Protein AF-A0A6N0A5W8-F1 (afdb_monomer)

Organism: NCBI:txid2732574

Foldseek 3Di:
DLVVLCVPDDCVVVVVQVVVLVVVDPCVLLVVLLVVLCVLVCVVVHVVVDDPVVSCVLLCVLQVPDDNVCSCQQQQWDFDADPVGTDIDHDDRPDPPVNVPDDHDNHNLSSLVSSCVVVHPVVCSVVSNVVRVVCVVCVVPDPPDPDPDDPPCPPVNVVLVVCCVVPVVVSVCVVVPDPPDPDDDDDDDDD

Structure (mmCIF, N/CA/C/O backbone):
data_AF-A0A6N0A5W8-F1
#
_entry.id   AF-A0A6N0A5W8-F1
#
loop_
_atom_site.group_PDB
_atom_site.id
_atom_site.type_symbol
_atom_site.label_atom_id
_atom_site.label_alt_id
_atom_site.label_comp_id
_atom_site.label_asym_id
_atom_site.label_entity_id
_atom_site.label_seq_id
_atom_site.pdbx_PDB_ins_code
_atom_site.Cartn_x
_atom_site.Cartn_y
_atom_site.Cartn_z
_atom_site.occupancy
_atom_site.B_iso_or_equiv
_atom_site.auth_seq_id
_atom_site.auth_comp_id
_atom_site.auth_asym_id
_atom_site.auth_atom_id
_atom_site.pdbx_PDB_model_num
ATOM 1 N N . TYR A 1 1 ? 6.711 -2.220 -2.359 1.00 69.62 1 TYR A N 1
ATOM 2 C CA . TYR A 1 1 ? 5.855 -3.119 -3.159 1.00 69.62 1 TYR A CA 1
ATOM 3 C C . TYR A 1 1 ? 6.358 -3.229 -4.598 1.00 69.62 1 TYR A C 1
ATOM 5 O O . TYR A 1 1 ? 6.920 -4.260 -4.938 1.00 69.62 1 TYR A O 1
ATOM 13 N N . TYR A 1 2 ? 6.298 -2.164 -5.407 1.00 71.62 2 TYR A N 1
ATOM 14 C CA . TYR A 1 2 ? 6.721 -2.211 -6.817 1.00 71.62 2 TYR A CA 1
ATOM 15 C C . TYR A 1 2 ? 8.227 -2.331 -7.081 1.00 71.62 2 TYR A C 1
ATOM 17 O O . TYR A 1 2 ? 8.597 -2.736 -8.171 1.00 71.62 2 TYR A O 1
ATOM 25 N N . MET A 1 3 ? 9.116 -2.099 -6.107 1.00 72.19 3 MET A N 1
ATOM 26 C CA . MET A 1 3 ? 10.543 -2.433 -6.297 1.00 72.19 3 MET A CA 1
ATOM 27 C C . MET A 1 3 ? 10.772 -3.921 -6.609 1.00 72.19 3 MET A C 1
ATOM 29 O O . MET A 1 3 ? 11.759 -4.253 -7.253 1.00 72.19 3 MET A O 1
ATOM 33 N N . ARG A 1 4 ? 9.832 -4.808 -6.239 1.00 74.56 4 ARG A N 1
ATOM 34 C CA . ARG A 1 4 ? 9.861 -6.231 -6.619 1.00 74.56 4 ARG A CA 1
ATOM 35 C C . ARG A 1 4 ? 9.752 -6.455 -8.142 1.00 74.56 4 ARG A C 1
ATOM 37 O O . ARG A 1 4 ? 9.973 -7.572 -8.584 1.00 74.56 4 ARG A O 1
ATOM 44 N N . LEU A 1 5 ? 9.411 -5.426 -8.931 1.00 72.12 5 LEU A N 1
ATOM 45 C CA . LEU A 1 5 ? 9.401 -5.454 -10.403 1.00 72.12 5 LEU A CA 1
ATOM 46 C C . LEU A 1 5 ? 10.795 -5.523 -11.018 1.00 72.12 5 LEU A C 1
ATOM 48 O O . LEU A 1 5 ? 10.959 -6.059 -12.106 1.00 72.12 5 LEU A O 1
ATOM 52 N N . LEU A 1 6 ? 11.768 -4.905 -10.353 1.00 73.50 6 LEU A N 1
ATOM 53 C CA . LEU A 1 6 ? 13.102 -4.670 -10.891 1.00 73.50 6 LEU A CA 1
ATOM 54 C C . LEU A 1 6 ? 14.148 -5.149 -9.872 1.00 73.50 6 LEU A C 1
ATOM 56 O O . LEU A 1 6 ? 14.979 -4.345 -9.448 1.00 73.50 6 LEU A O 1
ATOM 60 N N . PRO A 1 7 ? 14.088 -6.420 -9.420 1.00 70.06 7 PRO A N 1
ATOM 61 C CA . PRO A 1 7 ? 14.964 -6.909 -8.356 1.00 70.06 7 PRO A CA 1
ATOM 62 C C . PRO A 1 7 ? 16.441 -6.900 -8.775 1.00 70.06 7 PRO A C 1
ATOM 64 O O . PRO A 1 7 ? 17.309 -6.681 -7.936 1.00 70.06 7 PRO A O 1
ATOM 67 N N . ASP A 1 8 ? 16.708 -7.062 -10.072 1.00 73.69 8 ASP A N 1
ATOM 68 C CA . ASP A 1 8 ? 18.058 -7.158 -10.634 1.00 73.69 8 ASP A CA 1
ATOM 69 C C . ASP A 1 8 ? 18.634 -5.801 -11.075 1.00 73.69 8 ASP A C 1
ATOM 71 O O . ASP A 1 8 ? 19.776 -5.726 -11.534 1.00 73.69 8 ASP A O 1
ATOM 75 N N . LEU A 1 9 ? 17.867 -4.708 -10.949 1.00 75.12 9 LEU A N 1
ATOM 76 C CA . LEU A 1 9 ? 18.339 -3.373 -11.312 1.00 75.12 9 LEU A CA 1
ATOM 77 C C . LEU A 1 9 ? 18.865 -2.604 -10.092 1.00 75.12 9 LEU A C 1
ATOM 79 O O . LEU A 1 9 ? 18.203 -2.545 -9.053 1.00 75.12 9 LEU A O 1
ATOM 83 N N . PRO A 1 10 ? 20.004 -1.899 -10.225 1.00 80.56 10 PRO A N 1
ATOM 84 C CA . PRO A 1 10 ? 20.458 -0.956 -9.212 1.00 80.56 10 PRO A CA 1
ATOM 85 C C . PRO A 1 10 ? 19.382 0.094 -8.914 1.00 80.56 10 PRO A C 1
ATOM 87 O O . PRO A 1 10 ? 18.778 0.645 -9.838 1.00 80.56 10 PRO A O 1
ATOM 90 N N . GLN A 1 11 ? 19.207 0.464 -7.642 1.00 77.12 11 GLN A N 1
ATOM 91 C CA . GLN A 1 11 ? 18.200 1.449 -7.214 1.00 77.12 11 GLN A CA 1
ATOM 92 C C . GLN A 1 11 ? 18.272 2.772 -7.996 1.00 77.12 11 GLN A C 1
ATOM 94 O O . GLN A 1 11 ? 17.237 3.356 -8.305 1.00 77.12 11 GLN A O 1
ATOM 99 N N . ARG A 1 12 ? 19.477 3.220 -8.373 1.00 77.88 12 ARG A N 1
ATOM 100 C CA . ARG A 1 12 ? 19.691 4.425 -9.198 1.00 77.88 12 ARG A CA 1
ATOM 101 C C . ARG A 1 12 ? 19.018 4.367 -10.580 1.00 77.88 1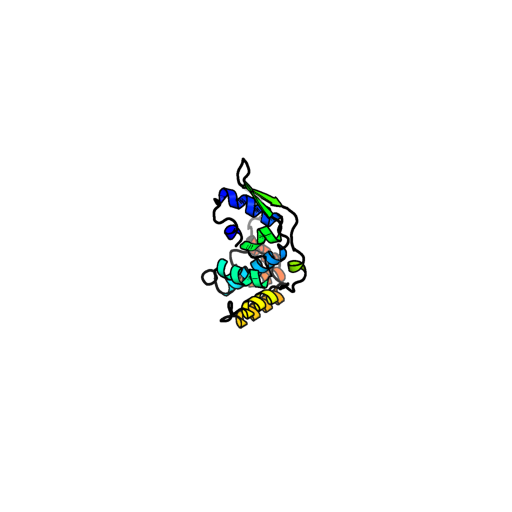2 ARG A C 1
ATOM 103 O O . ARG A 1 12 ? 18.639 5.405 -11.101 1.00 77.88 12 ARG A O 1
ATOM 110 N N . ILE A 1 13 ? 18.857 3.170 -11.147 1.00 77.88 13 ILE A N 1
ATOM 111 C CA . ILE A 1 13 ? 18.185 2.927 -12.433 1.00 77.88 13 ILE A CA 1
ATOM 112 C C . ILE A 1 13 ? 16.709 2.578 -12.194 1.00 77.88 13 ILE A C 1
ATOM 114 O O . ILE A 1 13 ? 15.839 3.031 -12.927 1.00 77.88 13 ILE A O 1
ATOM 118 N N . ALA A 1 14 ? 16.395 1.831 -11.133 1.00 80.94 14 ALA A N 1
ATOM 119 C CA . ALA A 1 14 ? 15.018 1.457 -10.814 1.00 80.94 14 ALA A CA 1
ATOM 120 C C . ALA A 1 14 ? 14.153 2.647 -10.355 1.00 80.94 14 ALA A C 1
ATOM 122 O O . ALA A 1 14 ? 12.974 2.712 -10.688 1.00 80.94 14 ALA A O 1
ATOM 123 N N . SER A 1 15 ? 14.721 3.599 -9.608 1.00 81.44 15 SER A N 1
ATOM 124 C CA . SER A 1 15 ? 14.015 4.778 -9.083 1.00 81.44 15 SER A CA 1
ATOM 125 C C . SER A 1 15 ? 13.318 5.625 -10.169 1.00 81.44 15 SER A C 1
ATOM 127 O O . SER A 1 15 ? 12.105 5.848 -10.056 1.00 81.44 15 SER A O 1
ATOM 129 N N . PRO A 1 16 ? 14.002 6.058 -11.252 1.00 81.94 16 PRO A N 1
ATOM 130 C CA . PRO A 1 16 ? 13.348 6.821 -12.317 1.00 81.94 16 PRO A CA 1
ATOM 131 C C . PRO A 1 16 ? 12.281 6.005 -13.061 1.00 81.94 16 PRO A C 1
ATOM 133 O O . PRO A 1 16 ? 11.210 6.534 -13.361 1.00 81.94 16 PRO A O 1
ATOM 136 N N . LEU A 1 17 ? 12.513 4.707 -13.286 1.00 80.31 17 LEU A N 1
ATOM 137 C CA . LEU A 1 17 ? 11.533 3.812 -13.911 1.00 80.31 17 LEU A CA 1
ATOM 138 C C . LEU A 1 17 ? 10.267 3.665 -13.053 1.00 80.31 17 LEU A C 1
ATOM 140 O O . LEU A 1 17 ? 9.155 3.785 -13.558 1.00 80.31 17 LEU A O 1
ATOM 144 N N . LEU A 1 18 ? 10.422 3.482 -11.741 1.00 81.44 18 LEU A N 1
ATOM 145 C CA . LEU A 1 18 ? 9.303 3.411 -10.798 1.00 81.44 18 LEU A CA 1
ATOM 146 C C . LEU A 1 18 ? 8.521 4.721 -10.729 1.00 81.44 18 LEU A C 1
ATOM 148 O O . LEU A 1 18 ? 7.295 4.695 -10.655 1.00 81.44 18 LEU A O 1
ATOM 152 N N . THR A 1 19 ? 9.214 5.857 -10.785 1.00 81.56 19 THR A N 1
ATOM 153 C CA . THR A 1 19 ? 8.576 7.179 -10.805 1.00 81.56 19 THR A CA 1
ATOM 154 C C . THR A 1 19 ? 7.717 7.348 -12.056 1.00 81.56 19 THR A C 1
ATOM 156 O O . THR A 1 19 ? 6.590 7.837 -11.977 1.00 81.56 19 THR A O 1
ATOM 159 N N . LEU A 1 20 ? 8.210 6.894 -13.211 1.00 83.44 20 LEU A N 1
ATOM 160 C CA . LEU A 1 20 ? 7.456 6.891 -14.462 1.00 83.44 20 LEU A CA 1
ATOM 161 C C . LEU A 1 20 ? 6.202 6.014 -14.360 1.00 83.44 20 LEU A C 1
ATOM 163 O O . LEU A 1 20 ? 5.112 6.485 -14.695 1.00 83.44 20 LEU A O 1
ATOM 167 N N . LEU A 1 21 ? 6.340 4.783 -13.854 1.00 81.62 21 LEU A N 1
ATOM 168 C CA . LEU A 1 21 ? 5.208 3.875 -13.639 1.00 81.62 21 LEU A CA 1
ATOM 169 C C . LEU A 1 21 ? 4.164 4.505 -12.709 1.00 81.62 21 LEU A C 1
ATOM 171 O O . LEU A 1 21 ? 2.987 4.555 -13.050 1.00 81.62 21 LEU A O 1
ATOM 175 N N . TRP A 1 22 ? 4.601 5.075 -11.584 1.00 81.44 22 TRP A N 1
ATOM 176 C CA . TRP A 1 22 ? 3.721 5.725 -10.612 1.00 81.44 22 TRP A CA 1
ATOM 177 C C . TRP A 1 22 ? 2.986 6.939 -11.187 1.00 81.44 22 TRP A C 1
ATOM 179 O O . TRP A 1 22 ? 1.796 7.139 -10.942 1.00 81.44 22 TRP A O 1
ATOM 189 N N . ASN A 1 23 ? 3.668 7.744 -12.002 1.00 79.69 23 ASN A N 1
ATOM 190 C CA . ASN A 1 23 ? 3.051 8.892 -12.658 1.00 79.69 23 ASN A CA 1
ATOM 191 C C . ASN A 1 23 ? 1.927 8.479 -13.615 1.00 79.69 23 ASN A C 1
ATOM 193 O O . ASN A 1 23 ? 0.954 9.222 -13.757 1.00 79.69 23 ASN A O 1
ATOM 197 N N . ARG A 1 24 ? 2.047 7.304 -14.238 1.00 76.81 24 ARG A N 1
ATOM 198 C CA . ARG A 1 24 ? 1.066 6.740 -15.174 1.00 76.81 24 ARG A CA 1
ATOM 199 C C . ARG A 1 24 ? 0.027 5.837 -14.501 1.00 76.81 24 ARG A C 1
ATOM 201 O O . ARG A 1 24 ? -0.906 5.404 -15.171 1.00 76.81 24 ARG A O 1
ATOM 208 N N . ASP A 1 25 ? 0.161 5.589 -13.202 1.00 79.88 25 ASP A N 1
ATOM 209 C CA . ASP A 1 25 ? -0.735 4.729 -12.439 1.00 79.88 25 ASP A CA 1
ATOM 210 C C . ASP A 1 25 ? -2.109 5.396 -12.236 1.00 79.88 25 ASP A C 1
ATOM 212 O O . ASP A 1 25 ? -2.222 6.524 -11.744 1.00 79.88 25 ASP A O 1
ATOM 216 N N . THR A 1 26 ? -3.172 4.691 -12.629 1.00 74.38 26 THR A N 1
ATOM 217 C CA . THR A 1 26 ? -4.565 5.158 -12.525 1.00 74.38 26 THR A CA 1
ATOM 218 C C . THR A 1 26 ? -5.200 4.879 -11.161 1.00 74.38 26 THR A C 1
ATOM 220 O O . THR A 1 26 ? -6.322 5.308 -10.906 1.00 74.38 26 THR A O 1
ATOM 223 N N . PHE A 1 27 ? -4.512 4.173 -10.265 1.00 78.12 27 PHE A N 1
ATOM 224 C CA . PHE A 1 27 ? -5.018 3.724 -8.970 1.00 78.12 27 PHE A CA 1
ATOM 225 C C . PHE A 1 27 ? -4.596 4.628 -7.805 1.00 78.12 27 PHE A C 1
ATOM 227 O O . PHE A 1 27 ? -4.616 4.198 -6.652 1.00 78.12 27 PHE A O 1
ATOM 234 N N . ARG A 1 28 ? -4.260 5.901 -8.060 1.00 80.25 28 ARG A N 1
ATOM 235 C CA . ARG A 1 28 ? -3.851 6.864 -7.015 1.00 80.25 28 ARG A CA 1
ATOM 236 C C . ARG A 1 28 ? -4.844 6.953 -5.853 1.00 80.25 28 ARG A C 1
ATOM 238 O O . ARG A 1 28 ? -4.423 6.988 -4.703 1.00 80.25 28 ARG A O 1
ATOM 245 N N . ASN A 1 29 ? -6.145 6.910 -6.143 1.00 84.25 29 ASN A N 1
ATOM 246 C CA . ASN A 1 29 ? -7.190 6.913 -5.113 1.00 84.25 29 ASN A CA 1
ATOM 247 C C . ASN A 1 29 ? -7.125 5.663 -4.223 1.00 84.25 29 ASN A C 1
ATOM 249 O O . ASN A 1 29 ? -7.258 5.768 -3.007 1.00 84.25 29 ASN A O 1
ATOM 253 N N . LYS A 1 30 ? -6.848 4.489 -4.810 1.00 87.81 30 LYS A N 1
ATOM 254 C CA . LYS A 1 30 ? -6.675 3.240 -4.055 1.00 87.81 30 LYS A CA 1
ATOM 255 C C . LYS A 1 30 ? -5.469 3.341 -3.121 1.00 87.81 30 LYS A C 1
ATOM 257 O O . LYS A 1 30 ? -5.562 2.996 -1.949 1.0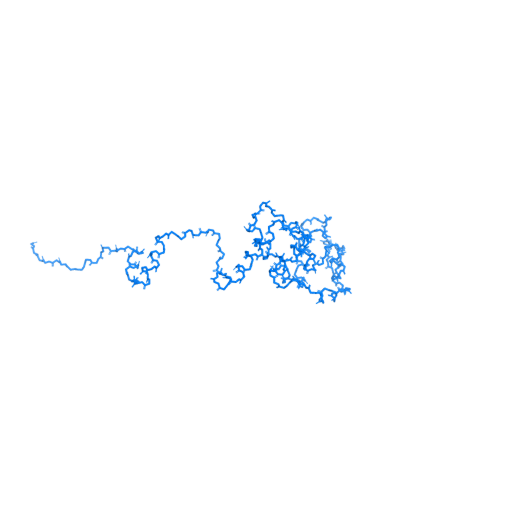0 87.81 30 LYS A O 1
ATOM 262 N N . TRP A 1 31 ? -4.356 3.879 -3.621 1.00 87.56 31 TRP A N 1
ATOM 263 C CA . TRP A 1 31 ? -3.149 4.109 -2.826 1.00 87.56 31 TRP A CA 1
ATOM 264 C C . TRP A 1 31 ? -3.355 5.117 -1.696 1.00 87.56 31 TRP A C 1
ATOM 266 O O . TRP A 1 31 ? -2.854 4.894 -0.596 1.00 87.56 31 TRP A O 1
ATOM 276 N N . ALA A 1 32 ? -4.115 6.187 -1.939 1.00 87.50 32 ALA A N 1
ATOM 277 C CA . ALA A 1 32 ? -4.476 7.151 -0.905 1.00 87.50 32 ALA A CA 1
ATOM 278 C C . ALA A 1 32 ? -5.291 6.489 0.216 1.00 87.50 32 ALA A C 1
ATOM 280 O O . ALA A 1 32 ? -4.980 6.682 1.392 1.00 87.50 32 ALA A O 1
ATOM 281 N N . LEU A 1 33 ? -6.271 5.650 -0.140 1.00 88.81 33 LEU A N 1
ATOM 282 C CA . LEU A 1 33 ? -7.079 4.919 0.835 1.00 88.81 33 LEU A CA 1
ATOM 283 C C . LEU A 1 33 ? -6.233 3.937 1.659 1.00 88.81 33 LEU A C 1
ATOM 285 O O . LEU A 1 33 ? -6.301 3.943 2.887 1.00 88.81 33 LEU A O 1
ATOM 289 N N . ILE A 1 34 ? -5.370 3.157 1.001 1.00 89.44 34 ILE A N 1
ATOM 290 C CA 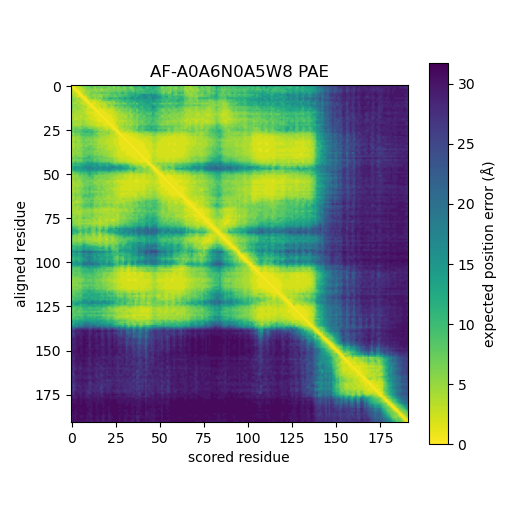. ILE A 1 34 ? -4.415 2.250 1.660 1.00 89.44 34 ILE A CA 1
ATOM 291 C C . ILE A 1 34 ? -3.514 3.016 2.631 1.00 89.44 34 ILE A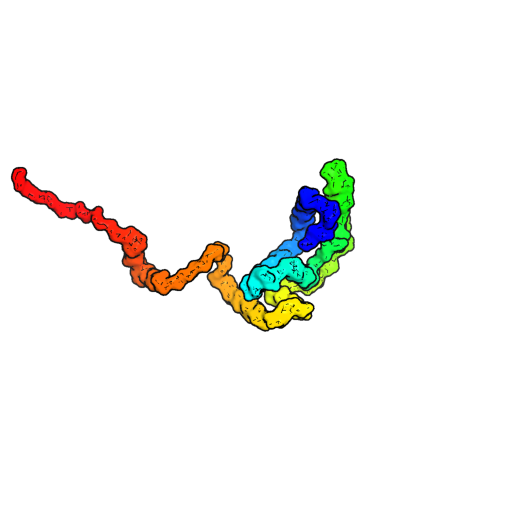 C 1
ATOM 293 O O . ILE A 1 34 ? -3.338 2.585 3.767 1.00 89.44 34 ILE A O 1
ATOM 297 N N . ALA A 1 35 ? -2.950 4.152 2.213 1.00 88.12 35 ALA A N 1
ATOM 298 C CA . ALA A 1 35 ? -2.071 4.960 3.055 1.00 88.12 35 ALA A CA 1
ATOM 299 C C . ALA A 1 35 ? -2.805 5.540 4.273 1.00 88.12 35 ALA A C 1
ATOM 301 O O . ALA A 1 35 ? -2.241 5.578 5.372 1.00 88.12 35 ALA A O 1
ATOM 302 N N . LYS A 1 36 ? -4.065 5.951 4.093 1.00 87.19 36 LYS A N 1
ATOM 303 C CA . LYS A 1 36 ? -4.914 6.464 5.170 1.00 87.19 36 LYS A CA 1
ATOM 304 C C . LYS A 1 36 ? -5.226 5.377 6.197 1.00 87.19 36 LYS A C 1
ATOM 306 O O . LYS A 1 36 ? -4.955 5.575 7.379 1.00 87.19 36 LYS A O 1
ATOM 311 N N . VAL A 1 37 ? -5.698 4.210 5.751 1.00 89.69 37 VAL A N 1
ATOM 312 C CA . VAL A 1 37 ? -5.987 3.074 6.644 1.00 89.69 37 VAL A CA 1
ATOM 313 C C . VAL A 1 37 ? -4.713 2.563 7.315 1.00 89.69 37 VAL A C 1
ATOM 315 O O . VAL A 1 37 ? -4.726 2.299 8.511 1.00 89.69 37 VAL A O 1
ATOM 318 N N . TYR A 1 38 ? -3.587 2.491 6.598 1.00 88.38 38 TYR A N 1
ATOM 319 C CA . TYR A 1 38 ? -2.303 2.125 7.198 1.00 88.38 38 TYR A CA 1
ATOM 320 C C . TYR A 1 38 ? -1.904 3.079 8.322 1.00 88.38 38 TYR A C 1
ATOM 322 O O . TYR A 1 38 ? -1.496 2.623 9.385 1.00 88.38 38 TYR A O 1
ATOM 330 N N . SER A 1 39 ? -2.013 4.391 8.090 1.00 86.56 39 SER A N 1
ATOM 331 C CA . SER A 1 39 ? -1.680 5.403 9.098 1.00 86.56 39 SER A CA 1
ATOM 332 C C . SER A 1 39 ? -2.541 5.224 10.341 1.00 86.56 39 SER A C 1
ATOM 334 O O . SER A 1 39 ? -1.991 5.083 11.426 1.00 86.56 39 SER A O 1
ATOM 336 N N . PHE A 1 40 ? -3.859 5.093 10.165 1.00 89.25 40 PHE A N 1
ATOM 337 C CA . PHE A 1 40 ? -4.787 4.826 11.262 1.00 89.25 40 PHE A CA 1
ATOM 338 C C . PHE A 1 40 ? -4.408 3.562 12.046 1.00 89.25 40 PHE A C 1
ATOM 340 O O . PHE A 1 40 ? -4.148 3.623 13.243 1.00 89.25 40 PHE A O 1
ATOM 347 N N . VAL A 1 41 ? -4.286 2.417 11.369 1.00 86.94 41 VAL A N 1
ATOM 348 C CA . VAL A 1 41 ? -3.971 1.138 12.022 1.00 86.94 41 VAL A CA 1
ATOM 349 C C . VAL A 1 41 ? -2.612 1.187 12.729 1.00 86.94 41 VAL A C 1
ATOM 351 O O . VAL A 1 41 ? -2.446 0.643 13.820 1.00 86.94 41 VAL A O 1
ATOM 354 N N . ARG A 1 42 ? -1.614 1.830 12.120 1.00 85.69 42 ARG A N 1
ATOM 355 C CA . ARG A 1 42 ? -0.282 1.993 12.710 1.00 85.69 42 ARG A CA 1
ATOM 356 C C . ARG A 1 42 ? -0.319 2.853 13.966 1.00 85.69 42 ARG A C 1
ATOM 358 O O . ARG A 1 42 ? 0.445 2.575 14.890 1.00 85.69 42 ARG A O 1
ATOM 365 N N . ASP A 1 43 ? -1.161 3.873 13.993 1.00 85.06 43 ASP A N 1
ATOM 366 C CA . ASP A 1 43 ? -1.273 4.771 15.134 1.00 85.06 43 ASP A CA 1
ATOM 367 C C . ASP A 1 43 ? -2.057 4.094 16.283 1.00 85.06 43 ASP A C 1
ATOM 369 O O . ASP A 1 43 ? -1.642 4.205 17.434 1.00 85.06 43 ASP A O 1
ATOM 373 N N . GLU A 1 44 ? -3.061 3.263 15.975 1.00 85.75 44 GLU A N 1
ATOM 374 C CA . GLU A 1 44 ? -3.819 2.465 16.960 1.00 85.75 44 GLU A CA 1
ATOM 375 C C . GLU A 1 44 ? -3.023 1.292 17.567 1.00 85.75 44 GLU A C 1
ATOM 377 O O . GLU A 1 44 ? -3.087 1.014 18.765 1.00 85.75 44 GLU A O 1
ATOM 382 N N . ILE A 1 45 ? -2.272 0.546 16.749 1.00 82.69 45 ILE A N 1
ATOM 383 C CA . ILE A 1 45 ? -1.565 -0.676 17.190 1.00 82.69 45 ILE A CA 1
ATOM 384 C C . ILE A 1 45 ? -0.116 -0.370 17.616 1.00 82.69 45 ILE A C 1
ATOM 386 O O . ILE A 1 45 ? 0.499 -1.131 18.375 1.00 82.69 45 ILE A O 1
ATOM 390 N N . GLY A 1 46 ? 0.429 0.753 17.151 1.00 74.75 46 GLY A N 1
ATOM 391 C CA . GLY A 1 46 ? 1.804 1.184 17.369 1.00 74.75 46 GLY A CA 1
ATOM 392 C C . GLY A 1 46 ? 2.754 0.783 16.234 1.00 74.75 46 GLY A C 1
ATOM 393 O O . GLY A 1 46 ? 2.681 -0.308 15.662 1.00 74.75 46 GLY A O 1
ATOM 394 N N . LYS A 1 47 ? 3.716 1.671 15.944 1.00 71.75 47 LYS A N 1
ATOM 395 C CA . LYS A 1 47 ? 4.661 1.577 14.811 1.00 71.75 47 LYS A CA 1
ATOM 396 C C . LYS A 1 47 ? 5.489 0.283 14.768 1.00 71.75 47 LYS A C 1
ATOM 398 O O . LYS A 1 47 ? 5.866 -0.144 13.684 1.00 71.75 47 LYS A O 1
ATOM 403 N N . SER A 1 48 ? 5.790 -0.330 15.912 1.00 72.00 48 SER A N 1
ATOM 404 C CA . SER A 1 48 ? 6.599 -1.557 16.001 1.00 72.00 48 SER A CA 1
ATOM 405 C C . SER A 1 48 ? 5.808 -2.844 15.752 1.00 72.00 48 SER A C 1
ATOM 407 O O . SER A 1 48 ? 6.407 -3.875 15.459 1.00 72.00 48 SER A O 1
ATOM 409 N N . ASN A 1 49 ? 4.477 -2.794 15.846 1.00 75.94 49 ASN A N 1
ATOM 410 C CA . ASN A 1 49 ? 3.617 -3.974 15.755 1.00 75.94 49 ASN A CA 1
ATOM 411 C C . ASN A 1 49 ? 3.072 -4.221 14.345 1.00 75.94 49 ASN A C 1
ATOM 413 O O . ASN A 1 49 ? 2.528 -5.293 14.077 1.00 75.94 49 ASN A O 1
ATOM 417 N N . ILE A 1 50 ? 3.222 -3.258 13.430 1.00 81.19 50 ILE A N 1
ATOM 418 C CA . ILE A 1 50 ? 2.750 -3.386 12.055 1.00 81.19 50 ILE A CA 1
ATOM 419 C C . ILE A 1 50 ? 3.875 -3.160 11.047 1.00 81.19 50 ILE A C 1
ATOM 421 O O . ILE A 1 50 ? 4.513 -2.114 10.990 1.00 81.19 50 ILE A O 1
ATOM 425 N N . SER A 1 51 ? 4.113 -4.171 10.213 1.00 86.19 51 SER A N 1
ATOM 426 C CA . SER A 1 51 ? 5.035 -4.061 9.085 1.00 86.19 51 SER A CA 1
ATOM 427 C C . SER A 1 51 ? 4.300 -3.517 7.867 1.00 86.19 51 SER A C 1
ATOM 429 O O . SER A 1 51 ? 3.318 -4.117 7.424 1.00 86.19 51 SER A O 1
ATOM 431 N N . LEU A 1 52 ? 4.823 -2.437 7.275 1.00 84.38 52 LEU A N 1
ATOM 432 C CA . LEU A 1 52 ? 4.321 -1.887 6.012 1.00 84.38 52 LEU A CA 1
ATOM 433 C C . LEU A 1 52 ? 4.269 -2.952 4.910 1.00 84.38 52 LEU A C 1
ATOM 435 O O . LEU A 1 52 ? 3.304 -2.997 4.156 1.00 84.38 52 LEU A O 1
ATOM 439 N N . SER A 1 53 ? 5.272 -3.837 4.825 1.00 84.69 53 SER A N 1
ATOM 440 C CA . SER A 1 53 ? 5.255 -4.907 3.817 1.00 84.69 53 SER A CA 1
ATOM 441 C C . SER A 1 53 ? 4.067 -5.836 4.031 1.00 84.69 53 SER A C 1
ATOM 443 O O . SER A 1 53 ? 3.325 -6.084 3.090 1.00 84.69 53 SER A O 1
ATOM 445 N N . ARG A 1 54 ? 3.847 -6.291 5.272 1.00 85.69 54 ARG A N 1
ATOM 446 C CA . ARG A 1 54 ? 2.748 -7.209 5.599 1.00 85.69 54 ARG A CA 1
ATOM 447 C C . ARG A 1 54 ? 1.380 -6.560 5.369 1.00 85.69 54 ARG A C 1
ATOM 449 O O . ARG A 1 54 ? 0.473 -7.225 4.885 1.00 85.69 54 ARG A O 1
ATOM 456 N N . PHE A 1 55 ? 1.250 -5.269 5.675 1.00 89.19 55 PHE A N 1
ATOM 457 C CA . PHE A 1 55 ? 0.028 -4.515 5.403 1.00 89.19 55 PHE A CA 1
ATOM 458 C C . PHE A 1 55 ? -0.246 -4.393 3.901 1.00 89.19 55 PHE A C 1
ATOM 460 O O . PHE A 1 55 ? -1.371 -4.609 3.462 1.00 89.19 55 PHE A O 1
ATOM 467 N N . LEU A 1 56 ? 0.771 -4.075 3.095 1.00 88.50 56 LEU A N 1
ATOM 468 C CA . LEU A 1 56 ? 0.631 -3.986 1.638 1.00 88.50 56 LEU A CA 1
ATOM 469 C C . LEU A 1 56 ? 0.320 -5.347 1.007 1.00 88.50 56 LEU A C 1
ATOM 471 O O . LEU A 1 56 ? -0.497 -5.417 0.096 1.00 88.50 56 LEU A O 1
ATOM 475 N N . ASP A 1 57 ? 0.915 -6.428 1.510 1.00 87.25 57 ASP A N 1
ATOM 476 C CA . ASP A 1 57 ? 0.640 -7.779 1.014 1.00 87.25 57 ASP A CA 1
ATOM 477 C C . ASP A 1 57 ? -0.823 -8.211 1.278 1.00 87.25 57 ASP A C 1
ATOM 479 O O . ASP A 1 57 ? -1.367 -8.976 0.487 1.00 87.25 57 ASP A O 1
ATOM 483 N N . ALA A 1 58 ? -1.486 -7.679 2.316 1.00 89.00 58 ALA A N 1
ATOM 484 C CA . ALA A 1 58 ? -2.912 -7.914 2.588 1.00 89.00 58 ALA A CA 1
ATOM 485 C C . ALA A 1 58 ? -3.853 -6.904 1.893 1.00 89.00 58 ALA A C 1
ATOM 487 O O . ALA A 1 58 ? -4.896 -7.278 1.360 1.00 89.00 58 ALA A O 1
ATOM 488 N N . SER A 1 59 ? -3.486 -5.620 1.863 1.00 90.12 59 SER A N 1
ATOM 489 C CA . SER A 1 59 ? -4.335 -4.541 1.326 1.00 90.12 59 SER A CA 1
ATOM 490 C C . SER A 1 59 ? -4.323 -4.445 -0.197 1.00 90.12 59 SER A C 1
ATOM 492 O O . SER A 1 59 ? -5.353 -4.120 -0.784 1.00 90.12 59 SER A O 1
ATOM 494 N N . CYS A 1 60 ? -3.205 -4.757 -0.860 1.00 88.81 60 CYS A N 1
ATOM 495 C CA . CYS A 1 60 ? -3.137 -4.731 -2.322 1.00 88.81 60 CYS A CA 1
ATOM 496 C C . CYS A 1 60 ? -4.132 -5.719 -2.968 1.00 88.81 60 CYS A C 1
ATOM 498 O O . CYS A 1 60 ? -4.868 -5.279 -3.851 1.00 88.81 60 CYS A O 1
ATOM 500 N N . PRO A 1 61 ? -4.239 -6.993 -2.532 1.00 86.81 61 PRO A N 1
ATOM 501 C CA . PRO A 1 61 ? -5.284 -7.900 -3.010 1.00 86.81 61 PRO A CA 1
ATOM 502 C C . PRO A 1 61 ? -6.703 -7.398 -2.718 1.00 86.81 61 PRO A C 1
ATOM 504 O O . PRO A 1 61 ? -7.536 -7.403 -3.618 1.00 86.81 61 PRO A O 1
ATOM 507 N N . ALA A 1 62 ? -6.967 -6.898 -1.504 1.00 86.88 62 ALA A N 1
ATOM 508 C CA . ALA A 1 62 ? -8.287 -6.380 -1.124 1.00 86.88 62 ALA A CA 1
ATOM 509 C C . ALA A 1 62 ? -8.733 -5.179 -1.983 1.00 86.88 62 ALA A C 1
ATOM 511 O O . ALA A 1 62 ? -9.915 -5.009 -2.262 1.00 86.88 62 ALA A O 1
ATOM 512 N N . MET A 1 63 ? -7.782 -4.360 -2.439 1.00 86.38 63 MET A N 1
ATOM 513 C CA . MET A 1 63 ? -8.025 -3.212 -3.321 1.00 86.38 63 MET A CA 1
ATOM 514 C C . MET A 1 63 ? -7.933 -3.557 -4.814 1.00 86.38 63 MET A C 1
ATOM 516 O O . MET A 1 63 ? -8.002 -2.656 -5.66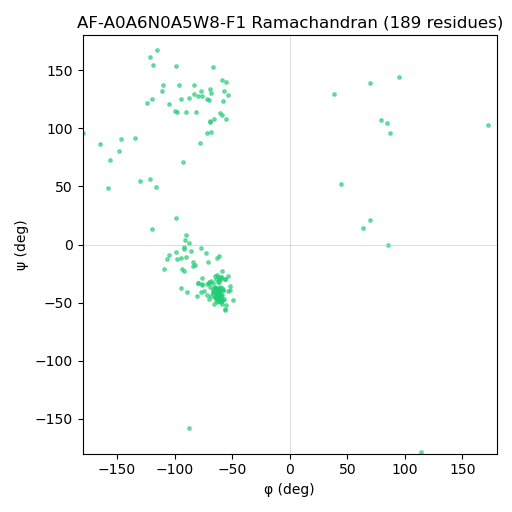0 1.00 86.38 63 MET A O 1
ATOM 520 N N . ASN A 1 64 ? -7.738 -4.833 -5.156 1.00 85.88 64 ASN A N 1
ATOM 521 C CA . ASN A 1 64 ? -7.419 -5.298 -6.503 1.00 85.88 64 ASN A CA 1
ATOM 522 C C . ASN A 1 64 ? -6.338 -4.422 -7.177 1.00 85.88 64 ASN A C 1
ATOM 524 O O . ASN A 1 64 ? -6.529 -3.825 -8.244 1.00 85.88 64 ASN A O 1
ATOM 528 N N . ILE A 1 65 ? -5.222 -4.238 -6.472 1.00 84.62 65 ILE A N 1
ATOM 529 C CA . ILE A 1 65 ? -4.004 -3.644 -7.019 1.00 84.62 65 ILE A CA 1
ATOM 530 C C . ILE A 1 65 ? -3.240 -4.743 -7.742 1.00 84.62 65 ILE A C 1
ATOM 532 O O . ILE A 1 65 ? -2.980 -5.810 -7.184 1.00 84.62 65 ILE A O 1
ATOM 536 N N . VAL A 1 66 ? -2.849 -4.456 -8.983 1.00 82.25 66 VAL A N 1
ATOM 537 C CA . VAL A 1 66 ? -2.114 -5.402 -9.820 1.00 82.25 66 VAL A CA 1
ATOM 538 C C . VAL A 1 66 ? -0.823 -5.815 -9.118 1.00 82.25 66 VAL A C 1
ATOM 540 O O . VAL A 1 66 ? 0.018 -4.978 -8.775 1.00 82.25 66 VAL A O 1
ATOM 543 N N . HIS A 1 67 ? -0.654 -7.123 -8.928 1.00 80.94 67 HIS A N 1
ATOM 544 C CA . HIS A 1 67 ? 0.559 -7.668 -8.337 1.00 80.94 67 HIS A CA 1
ATOM 545 C C . HIS A 1 67 ? 1.787 -7.275 -9.182 1.00 80.94 67 HIS A C 1
ATOM 547 O O . HIS A 1 67 ? 1.693 -7.314 -10.413 1.00 80.94 67 HIS A O 1
ATOM 553 N N . PRO A 1 68 ? 2.954 -6.954 -8.580 1.00 79.50 68 PRO A N 1
ATOM 554 C CA . PRO A 1 68 ? 4.134 -6.495 -9.303 1.00 79.50 68 PRO A CA 1
ATOM 555 C C . PRO A 1 68 ? 4.471 -7.408 -10.485 1.00 79.50 68 PRO A C 1
ATOM 557 O O . PRO A 1 68 ? 4.556 -6.948 -11.614 1.00 79.50 68 PRO A O 1
ATOM 560 N N . THR A 1 69 ? 4.506 -8.724 -10.285 1.00 77.56 69 THR A N 1
ATOM 561 C CA . THR A 1 69 ? 4.822 -9.697 -11.350 1.00 77.56 69 THR A CA 1
ATOM 562 C C . THR A 1 69 ? 3.952 -9.568 -12.610 1.00 77.56 69 THR A C 1
ATOM 564 O O . THR A 1 69 ? 4.412 -9.895 -13.698 1.00 77.56 69 THR A O 1
ATOM 567 N N . HIS A 1 70 ? 2.722 -9.063 -12.489 1.00 78.62 70 HIS A N 1
ATOM 568 C CA . HIS A 1 70 ? 1.798 -8.877 -13.610 1.00 78.62 70 HIS A CA 1
ATOM 569 C C . HIS A 1 70 ? 1.651 -7.414 -14.044 1.00 78.62 70 HIS A C 1
ATOM 571 O O . HIS A 1 70 ? 1.064 -7.158 -15.090 1.00 78.62 70 HIS A O 1
ATOM 577 N N . TYR A 1 71 ? 2.193 -6.452 -13.289 1.00 83.25 71 TYR A N 1
ATOM 578 C CA . TYR A 1 71 ? 1.984 -5.021 -13.521 1.00 83.25 71 TYR A CA 1
ATOM 579 C C . TYR A 1 71 ? 2.447 -4.590 -14.913 1.00 83.25 71 TYR A C 1
ATOM 581 O O . TYR A 1 71 ? 1.673 -4.002 -15.664 1.00 83.25 71 TYR A O 1
ATOM 589 N N . LEU A 1 72 ? 3.685 -4.927 -15.293 1.00 82.75 72 LEU A N 1
ATOM 590 C CA . LEU A 1 72 ? 4.208 -4.537 -16.603 1.00 82.75 72 LEU A CA 1
ATOM 591 C C . LEU A 1 72 ? 3.358 -5.129 -17.734 1.00 82.75 72 LEU A C 1
ATOM 593 O O . LEU A 1 72 ? 2.952 -4.412 -18.640 1.00 82.75 72 LEU A O 1
ATOM 597 N N . PHE A 1 73 ? 2.998 -6.407 -17.621 1.00 82.12 73 PHE A N 1
ATOM 598 C CA . PHE A 1 73 ? 2.182 -7.105 -18.611 1.00 82.12 73 PHE A CA 1
ATOM 599 C C . PHE A 1 73 ? 0.767 -6.514 -18.752 1.00 82.12 73 PHE A C 1
ATOM 601 O O . PHE A 1 73 ? 0.335 -6.211 -19.862 1.00 82.12 73 PHE A O 1
ATOM 608 N N . VAL A 1 74 ? 0.058 -6.296 -17.639 1.00 80.81 74 VAL A N 1
ATOM 609 C CA . VAL A 1 74 ? -1.319 -5.761 -17.622 1.00 80.81 74 VAL A CA 1
ATOM 610 C C . VAL A 1 74 ? -1.387 -4.367 -18.245 1.00 80.81 74 VAL A C 1
ATOM 612 O O . VAL A 1 74 ? -2.288 -4.077 -19.033 1.00 80.81 74 VAL A O 1
ATOM 615 N N . PHE A 1 75 ? -0.414 -3.515 -17.922 1.00 80.44 75 PHE A N 1
ATOM 616 C CA . PHE A 1 75 ? -0.355 -2.135 -18.401 1.00 80.44 75 PHE A CA 1
ATOM 617 C C . PHE A 1 75 ? 0.357 -1.971 -19.752 1.00 80.44 75 PHE A C 1
ATOM 619 O O . PHE A 1 75 ? 0.468 -0.847 -20.248 1.00 80.44 75 PHE A O 1
ATOM 626 N N . GLY A 1 76 ? 0.822 -3.072 -20.354 1.00 84.25 76 GLY A N 1
ATOM 627 C CA . GLY A 1 76 ? 1.524 -3.064 -21.636 1.00 84.25 76 GLY A CA 1
ATOM 628 C C . GLY A 1 76 ? 2.921 -2.441 -21.573 1.00 84.25 76 GLY A C 1
ATOM 629 O O . GLY A 1 76 ? 3.434 -2.001 -22.596 1.00 84.25 76 GLY A O 1
ATOM 630 N N . TRP A 1 77 ? 3.545 -2.364 -20.399 1.00 86.44 77 TRP A N 1
ATOM 631 C CA . TRP A 1 77 ? 4.919 -1.894 -20.261 1.00 86.44 77 TRP A CA 1
ATOM 632 C C . TRP A 1 77 ? 5.914 -2.973 -20.674 1.00 86.44 77 TRP A C 1
ATOM 634 O O . TRP A 1 77 ? 5.858 -4.110 -20.207 1.00 86.44 77 TRP A O 1
ATOM 644 N N . ILE A 1 78 ? 6.879 -2.584 -21.500 1.00 83.69 78 ILE A N 1
ATOM 645 C CA . ILE A 1 78 ? 7.979 -3.437 -21.939 1.00 83.69 78 ILE A CA 1
ATOM 646 C C . ILE A 1 78 ? 9.282 -2.786 -21.487 1.00 83.69 78 ILE A C 1
ATOM 648 O O . ILE A 1 78 ? 9.535 -1.619 -21.789 1.00 83.69 78 ILE A O 1
ATOM 652 N N . LEU A 1 79 ? 10.103 -3.545 -20.759 1.00 84.88 79 LEU A N 1
ATOM 653 C CA . LEU A 1 79 ? 11.459 -3.138 -20.412 1.00 84.88 79 LEU A CA 1
ATOM 654 C C . LEU A 1 79 ? 12.368 -3.427 -21.610 1.00 84.88 79 LEU A C 1
ATOM 656 O O . LEU A 1 79 ? 12.559 -4.586 -21.974 1.00 84.88 79 LEU A O 1
ATOM 660 N N . GLN A 1 80 ? 12.904 -2.380 -22.228 1.00 83.50 80 GLN A N 1
ATOM 661 C CA . GLN A 1 80 ? 13.820 -2.490 -23.359 1.00 83.50 80 GLN A CA 1
ATOM 662 C C . GLN A 1 80 ? 15.231 -2.070 -22.943 1.00 83.50 80 GLN A C 1
ATOM 664 O O . GLN A 1 80 ? 15.383 -1.069 -22.242 1.00 83.50 80 GLN A O 1
ATOM 669 N N . PRO A 1 81 ? 16.280 -2.795 -23.359 1.00 81.62 81 PRO A N 1
ATOM 670 C CA . PRO A 1 81 ? 17.646 -2.313 -23.213 1.00 81.62 81 PRO A CA 1
ATOM 671 C C . PRO A 1 81 ? 17.875 -1.134 -24.174 1.00 81.62 81 PRO A C 1
ATOM 673 O O . PRO A 1 81 ? 17.641 -1.263 -25.373 1.00 81.62 81 PRO A O 1
ATOM 676 N N . GLY A 1 82 ? 18.310 0.013 -23.650 1.00 79.19 82 GLY A N 1
ATOM 677 C CA . GLY A 1 82 ? 18.717 1.187 -24.428 1.00 79.19 82 GLY A CA 1
ATOM 678 C C . GLY A 1 82 ? 20.205 1.501 -24.257 1.00 79.19 82 GLY A C 1
ATOM 679 O O . GLY A 1 82 ? 20.853 0.969 -23.354 1.00 79.19 82 GLY A O 1
ATOM 680 N N . GLU A 1 83 ? 20.741 2.378 -25.112 1.00 73.62 83 GLU A N 1
ATOM 681 C CA . GLU A 1 83 ? 22.153 2.806 -25.070 1.00 73.62 83 GLU A CA 1
ATOM 682 C C . GLU A 1 83 ? 22.524 3.484 -23.737 1.00 73.62 83 GLU A C 1
ATOM 684 O O . GLU A 1 83 ? 23.594 3.224 -23.194 1.00 73.62 83 GLU A O 1
ATOM 689 N N . ASP A 1 84 ? 21.601 4.253 -23.151 1.00 76.12 84 ASP A N 1
ATOM 690 C CA . ASP A 1 84 ? 21.759 4.914 -21.845 1.00 76.12 84 ASP A CA 1
ATOM 691 C C . ASP A 1 84 ? 21.277 4.060 -20.652 1.00 76.12 84 ASP A C 1
ATOM 693 O O . ASP A 1 84 ? 21.188 4.532 -19.514 1.00 76.12 84 ASP A O 1
ATOM 697 N N . GLY A 1 85 ? 20.947 2.788 -20.895 1.00 76.00 85 GLY A N 1
ATOM 698 C CA . GLY A 1 85 ? 20.380 1.869 -19.911 1.00 76.00 85 GLY A CA 1
ATOM 699 C C . GLY A 1 85 ? 18.944 1.442 -20.232 1.00 76.00 85 GLY A C 1
ATOM 700 O O . GLY A 1 85 ? 18.386 1.795 -21.271 1.00 76.00 85 GLY A O 1
ATOM 701 N N . PRO A 1 86 ? 18.330 0.616 -19.369 1.00 81.81 86 PRO A N 1
ATOM 702 C CA . PRO A 1 86 ? 17.008 0.070 -19.632 1.00 81.81 86 PRO A CA 1
ATOM 703 C C . PRO A 1 86 ? 15.929 1.159 -19.566 1.00 81.81 86 PRO A C 1
ATOM 705 O O . PRO A 1 86 ? 15.878 1.945 -18.619 1.00 81.81 86 PRO A O 1
ATOM 708 N N . THR A 1 87 ? 15.037 1.172 -20.553 1.00 84.12 87 THR A N 1
ATOM 709 C CA . THR A 1 87 ? 13.906 2.099 -20.659 1.00 84.12 87 THR A CA 1
ATOM 710 C C . THR A 1 87 ? 12.581 1.339 -20.649 1.00 84.12 87 THR A C 1
ATOM 712 O O . THR A 1 87 ? 12.514 0.154 -20.977 1.00 84.12 87 THR A O 1
ATOM 715 N N . LEU A 1 88 ? 11.510 2.011 -20.224 1.00 84.75 88 LEU A N 1
ATOM 716 C CA . LEU A 1 88 ? 10.156 1.462 -20.244 1.00 84.75 88 LEU A CA 1
ATOM 717 C C . LEU A 1 88 ? 9.370 2.094 -21.387 1.00 84.75 88 LEU A C 1
ATOM 719 O O . LEU A 1 88 ? 9.175 3.309 -21.413 1.00 84.75 88 LEU A O 1
ATOM 723 N N . VAL A 1 89 ? 8.886 1.256 -22.300 1.00 84.12 89 VAL A N 1
ATOM 724 C CA . VAL A 1 89 ? 8.034 1.670 -23.418 1.00 84.12 89 VAL A CA 1
ATOM 725 C C . VAL A 1 89 ? 6.632 1.120 -23.193 1.00 84.12 89 VAL A C 1
ATOM 727 O O . VAL A 1 89 ? 6.468 -0.053 -22.855 1.00 84.12 89 VAL A O 1
ATOM 730 N N . GLN A 1 90 ? 5.620 1.973 -23.355 1.00 83.81 90 GLN A N 1
ATOM 731 C CA . GLN A 1 90 ? 4.222 1.574 -23.221 1.00 83.81 90 GLN A CA 1
ATOM 732 C C . GLN A 1 90 ? 3.682 1.107 -24.576 1.00 83.81 90 GLN A C 1
ATOM 734 O O . GLN A 1 90 ? 3.580 1.895 -25.514 1.00 83.81 90 GLN A O 1
ATOM 739 N N . GLY A 1 91 ? 3.353 -0.177 -24.673 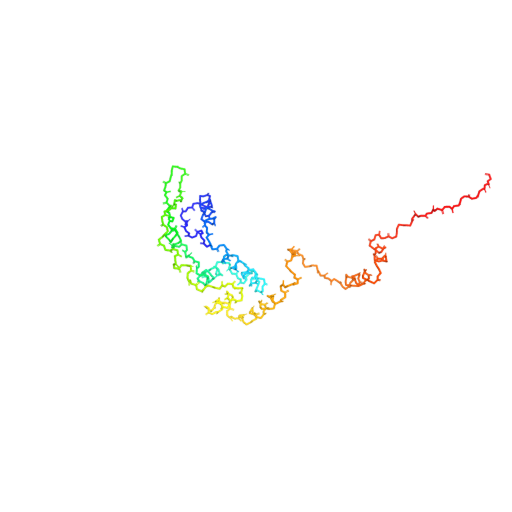1.00 80.62 91 GLY A N 1
ATOM 740 C CA . GLY A 1 91 ? 2.590 -0.763 -25.770 1.00 80.62 91 GLY A CA 1
ATOM 741 C C . GLY A 1 91 ? 1.079 -0.674 -25.533 1.00 80.62 91 GLY A C 1
ATOM 742 O O . GLY A 1 91 ? 0.596 0.146 -24.752 1.00 80.62 91 GLY A O 1
ATOM 743 N N . GLN A 1 92 ? 0.310 -1.537 -26.202 1.00 76.25 92 GLN A N 1
ATOM 744 C CA . GLN A 1 92 ? -1.129 -1.640 -25.950 1.00 76.25 92 GLN A CA 1
ATOM 745 C C . GLN A 1 92 ? -1.394 -2.397 -24.635 1.00 76.25 92 GLN A C 1
ATOM 747 O O . GLN A 1 92 ? -0.883 -3.506 -24.467 1.00 76.25 92 GLN A O 1
ATOM 752 N N . PRO A 1 93 ? -2.187 -1.838 -23.701 1.00 73.12 93 PRO A N 1
ATOM 753 C CA . PRO A 1 93 ? -2.578 -2.550 -22.491 1.00 73.12 93 PRO A CA 1
ATOM 754 C C . PRO A 1 93 ? -3.515 -3.705 -22.857 1.00 73.12 93 PRO A C 1
ATOM 756 O O . PRO A 1 93 ? -4.481 -3.517 -23.593 1.00 73.12 93 PRO A O 1
ATOM 759 N N . ILE A 1 94 ? -3.227 -4.903 -22.347 1.00 67.31 94 ILE A N 1
ATOM 760 C CA . ILE A 1 94 ? -3.921 -6.129 -22.769 1.00 67.31 94 ILE A CA 1
ATOM 761 C C . ILE A 1 94 ? -5.290 -6.262 -22.092 1.00 67.31 94 ILE A C 1
ATOM 763 O O . ILE A 1 94 ? -6.214 -6.796 -22.697 1.00 67.31 94 ILE A O 1
ATOM 767 N N . SER A 1 95 ? -5.447 -5.788 -20.849 1.00 64.06 95 SER A N 1
ATOM 768 C CA . SER A 1 95 ? -6.730 -5.897 -20.147 1.00 64.06 95 SER A CA 1
ATOM 769 C C . SER A 1 95 ? -6.801 -4.988 -18.917 1.00 64.06 95 SER A C 1
ATOM 771 O O . SER A 1 95 ? -6.495 -5.393 -17.797 1.00 64.06 95 SER A O 1
ATOM 773 N N . MET A 1 96 ? -7.198 -3.728 -19.119 1.00 64.50 96 MET A N 1
ATOM 774 C CA . MET A 1 96 ? -7.564 -2.837 -18.007 1.00 64.50 96 MET A CA 1
ATOM 775 C C . MET A 1 96 ? -9.017 -3.033 -17.554 1.00 64.50 96 MET A C 1
ATOM 777 O O . MET A 1 96 ? -9.364 -2.635 -16.443 1.00 64.50 96 MET A O 1
ATOM 781 N N . ASP A 1 97 ? -9.862 -3.639 -18.392 1.00 64.81 97 ASP A N 1
ATOM 782 C CA . ASP A 1 97 ? -11.302 -3.753 -18.138 1.00 64.81 97 ASP A CA 1
ATOM 783 C C . ASP A 1 97 ? -11.622 -4.652 -16.940 1.00 64.81 97 ASP A C 1
ATOM 785 O O . ASP A 1 97 ? -12.515 -4.332 -16.156 1.00 64.81 97 ASP A O 1
ATOM 789 N N . HIS A 1 98 ? -10.818 -5.695 -16.704 1.00 62.81 98 HIS A N 1
ATOM 790 C CA . HIS A 1 98 ? -10.954 -6.556 -15.522 1.00 62.81 98 HIS A CA 1
ATOM 791 C C . HIS A 1 98 ? -10.766 -5.788 -14.202 1.00 62.81 98 HIS A C 1
ATOM 793 O O . HIS A 1 98 ? -11.392 -6.118 -13.202 1.00 62.81 98 HIS A O 1
ATOM 799 N N . PHE A 1 99 ? -9.958 -4.723 -14.194 1.00 64.56 99 PHE A N 1
ATOM 800 C CA . PHE A 1 99 ? -9.677 -3.931 -12.989 1.00 64.56 99 PHE A CA 1
ATOM 801 C C . PHE A 1 99 ? -10.648 -2.763 -12.783 1.00 64.56 99 PHE A C 1
ATOM 803 O O . PHE A 1 99 ? -10.619 -2.116 -11.733 1.00 64.56 99 PHE A O 1
ATOM 810 N N . ARG A 1 100 ? -11.478 -2.456 -13.788 1.00 63.28 100 ARG A N 1
ATOM 811 C CA . ARG A 1 100 ? -12.447 -1.349 -13.757 1.00 63.28 100 ARG A CA 1
ATOM 812 C C . ARG A 1 100 ? -13.827 -1.772 -13.254 1.00 63.28 100 ARG A C 1
ATOM 814 O O . ARG A 1 100 ? -14.566 -0.907 -12.796 1.00 63.28 100 ARG A O 1
ATOM 821 N N . GLY A 1 101 ? -14.166 -3.060 -13.342 1.00 59.69 101 GLY A N 1
ATOM 822 C CA . GLY A 1 101 ? -15.490 -3.590 -12.990 1.00 59.69 101 GLY A CA 1
ATOM 823 C C . GLY A 1 101 ? -15.613 -4.227 -11.602 1.00 59.69 101 GLY A C 1
ATOM 824 O O . GLY A 1 101 ? -16.718 -4.588 -11.209 1.00 59.69 101 GLY A O 1
ATOM 825 N N . GLU A 1 102 ? -14.516 -4.391 -10.861 1.00 67.12 102 GLU A N 1
ATOM 826 C CA . GLU A 1 102 ? -14.560 -5.042 -9.548 1.00 67.12 102 GLU A CA 1
ATOM 827 C C . GLU A 1 102 ? -14.969 -4.088 -8.421 1.00 67.12 102 GLU A C 1
ATOM 829 O O . GLU A 1 102 ? -14.498 -2.951 -8.328 1.00 67.12 102 GLU A O 1
ATOM 834 N N . ILE A 1 103 ? -15.834 -4.591 -7.535 1.00 75.56 103 ILE A N 1
ATOM 835 C CA . ILE A 1 103 ? -16.264 -3.906 -6.316 1.00 75.56 103 ILE A CA 1
ATOM 836 C C . ILE A 1 103 ? -15.087 -3.926 -5.339 1.00 75.56 103 ILE A C 1
ATOM 838 O O . ILE A 1 103 ? -14.855 -4.912 -4.644 1.00 75.56 103 ILE A O 1
ATOM 842 N N . VAL A 1 104 ? -14.324 -2.836 -5.320 1.00 85.06 104 VAL A N 1
ATOM 843 C CA . VAL A 1 104 ? -13.242 -2.611 -4.357 1.00 85.06 104 VAL A CA 1
ATOM 844 C C . VAL A 1 104 ? -13.728 -1.713 -3.222 1.00 85.06 104 VAL A C 1
ATOM 846 O O . VAL A 1 104 ? -14.622 -0.891 -3.444 1.00 85.06 104 VAL A O 1
ATOM 849 N N . PRO A 1 105 ? -13.131 -1.808 -2.023 1.00 87.56 105 PRO A N 1
ATOM 850 C CA . PRO A 1 105 ? -13.425 -0.881 -0.942 1.00 87.56 105 PRO A CA 1
ATOM 851 C C . PRO A 1 105 ? -13.242 0.579 -1.374 1.00 87.56 105 PRO A C 1
ATOM 853 O O . PRO A 1 105 ? -12.195 0.959 -1.904 1.00 87.56 105 PRO A O 1
ATOM 856 N N . THR A 1 106 ? -14.262 1.404 -1.138 1.00 87.19 106 THR A N 1
ATOM 857 C CA . THR A 1 106 ? -14.225 2.848 -1.430 1.00 87.19 106 THR A CA 1
ATOM 858 C C . THR A 1 106 ? -14.104 3.707 -0.178 1.00 87.19 106 THR A C 1
ATOM 860 O O . THR A 1 106 ? -13.819 4.897 -0.291 1.00 87.19 106 THR A O 1
ATOM 863 N N . THR A 1 107 ? -14.304 3.116 1.002 1.00 89.62 107 THR A N 1
ATOM 864 C CA . THR A 1 107 ? -14.179 3.784 2.301 1.00 89.62 107 THR A CA 1
ATOM 865 C C . THR A 1 107 ? -13.134 3.097 3.176 1.00 89.62 107 THR A C 1
ATOM 867 O O . THR A 1 107 ? -12.746 1.949 2.947 1.00 89.62 107 THR A O 1
ATOM 870 N N . GLU A 1 108 ? -12.657 3.809 4.192 1.00 91.00 108 GLU A N 1
ATOM 871 C CA . GLU A 1 108 ? -11.667 3.321 5.152 1.00 91.00 108 GLU A CA 1
ATOM 872 C C . GLU A 1 108 ? -12.216 2.132 5.941 1.00 91.00 108 GLU A C 1
ATOM 874 O O . GLU A 1 108 ? -11.505 1.154 6.171 1.00 91.00 108 GLU A O 1
ATOM 879 N N . VAL A 1 109 ? -13.501 2.210 6.297 1.00 91.06 109 VAL A N 1
ATOM 880 C CA . VAL A 1 109 ? -14.239 1.173 7.023 1.00 91.06 109 VAL A CA 1
ATOM 881 C C . VAL A 1 109 ? -14.354 -0.091 6.177 1.00 91.06 109 VAL A C 1
ATOM 883 O O . VAL A 1 109 ? -14.078 -1.180 6.677 1.00 91.06 109 VAL A O 1
ATOM 886 N N . ASP A 1 110 ? -14.687 0.040 4.890 1.00 91.81 110 ASP A N 1
ATOM 887 C CA . ASP A 1 110 ? -14.782 -1.108 3.982 1.00 91.81 110 ASP A CA 1
ATOM 888 C C . ASP A 1 110 ? -13.423 -1.785 3.790 1.00 91.81 110 ASP A C 1
ATOM 890 O O . ASP A 1 110 ? -13.336 -3.013 3.782 1.00 91.81 110 ASP A O 1
ATOM 894 N N . LEU A 1 111 ? -12.346 -0.999 3.661 1.00 92.06 111 LEU A N 1
ATOM 895 C CA . LEU A 1 111 ? -11.002 -1.548 3.489 1.00 92.06 111 LEU A CA 1
ATOM 896 C C . LEU A 1 111 ? -10.537 -2.253 4.765 1.00 92.06 111 LEU A C 1
ATOM 898 O O . LEU A 1 111 ? -10.011 -3.362 4.697 1.00 92.06 111 LEU A O 1
ATOM 902 N N . LEU A 1 112 ? -10.751 -1.641 5.931 1.00 91.25 112 LEU A N 1
ATOM 903 C CA . LEU A 1 112 ? -10.428 -2.263 7.210 1.00 91.25 112 LEU A CA 1
ATOM 904 C C . LEU A 1 112 ? -11.216 -3.561 7.402 1.00 91.25 112 LEU A C 1
ATOM 906 O O . LEU A 1 112 ? -10.631 -4.581 7.755 1.00 91.25 112 LEU A O 1
ATOM 910 N N . ARG A 1 113 ? -12.516 -3.556 7.099 1.00 91.31 113 ARG A N 1
ATOM 911 C CA . ARG A 1 113 ? -13.353 -4.755 7.155 1.00 91.31 113 ARG A CA 1
ATOM 912 C C . ARG A 1 113 ? -12.834 -5.851 6.225 1.00 91.31 113 ARG A C 1
ATOM 914 O O . ARG A 1 113 ? -12.655 -6.976 6.677 1.00 91.31 113 ARG A O 1
ATOM 921 N N . ALA A 1 114 ? -12.530 -5.521 4.969 1.00 90.81 114 ALA A N 1
ATOM 922 C CA . ALA A 1 114 ? -11.982 -6.479 4.013 1.00 90.81 114 ALA A CA 1
ATOM 923 C C . ALA A 1 114 ? -10.671 -7.102 4.522 1.00 90.81 114 ALA A C 1
ATOM 925 O O . ALA A 1 114 ? -10.463 -8.304 4.382 1.00 90.81 114 ALA A O 1
ATOM 926 N N . LEU A 1 115 ? -9.807 -6.312 5.168 1.00 90.38 115 LEU A N 1
ATOM 927 C CA . LEU A 1 115 ? -8.589 -6.815 5.805 1.00 90.38 115 LEU A CA 1
ATOM 928 C C . LEU A 1 115 ? -8.894 -7.779 6.960 1.00 90.38 115 LEU A C 1
ATOM 930 O O . LEU A 1 115 ? -8.295 -8.853 7.022 1.00 90.38 115 LEU A O 1
ATOM 934 N N . LEU A 1 116 ? -9.838 -7.441 7.839 1.00 90.25 116 LEU A N 1
ATOM 935 C CA . LEU A 1 116 ? -10.241 -8.303 8.955 1.00 90.25 116 LEU A CA 1
ATOM 936 C C . LEU A 1 116 ? -10.839 -9.631 8.480 1.00 90.25 116 LEU A C 1
ATOM 938 O O . LEU A 1 116 ? -10.523 -10.674 9.057 1.00 90.25 116 LEU A O 1
ATOM 942 N N . ASP A 1 117 ? -11.629 -9.598 7.404 1.00 88.25 117 ASP A N 1
ATOM 943 C CA . ASP A 1 117 ? -12.232 -10.781 6.779 1.00 88.25 117 ASP A CA 1
ATOM 944 C C . ASP A 1 117 ? -11.162 -11.741 6.216 1.00 88.25 117 ASP A C 1
ATOM 946 O O . ASP A 1 117 ? -11.376 -12.952 6.174 1.00 88.25 117 ASP A O 1
ATOM 950 N N . THR A 1 118 ? -9.971 -11.240 5.856 1.00 85.25 118 THR A N 1
ATOM 951 C CA . THR A 1 118 ? -8.833 -12.094 5.451 1.00 85.25 118 THR A CA 1
ATOM 952 C C . THR A 1 118 ? -8.108 -12.778 6.618 1.00 85.25 118 THR A C 1
ATOM 954 O O . THR A 1 118 ? -7.164 -13.537 6.395 1.00 85.25 118 THR A O 1
ATOM 957 N N . GLY A 1 119 ? -8.499 -12.508 7.867 1.00 83.56 119 GLY A N 1
ATOM 958 C CA . GLY A 1 119 ? -7.772 -12.964 9.056 1.00 83.56 119 GLY A CA 1
ATOM 959 C C . GLY A 1 119 ? -6.626 -12.032 9.477 1.00 83.56 119 GLY A C 1
ATOM 960 O O . GLY A 1 119 ? -5.914 -12.301 10.448 1.00 83.56 119 GLY A O 1
ATOM 961 N N . TYR A 1 120 ? -6.402 -10.933 8.750 1.00 84.88 120 TYR A N 1
ATOM 962 C CA . TYR A 1 120 ? -5.384 -9.947 9.091 1.00 84.88 120 TYR A CA 1
ATOM 963 C C . TYR A 1 120 ? -5.907 -9.019 10.195 1.00 84.88 120 TYR A C 1
ATOM 965 O O . TYR A 1 120 ? -6.978 -8.449 10.056 1.00 84.88 120 TYR A O 1
ATOM 973 N N . LEU A 1 121 ? -5.152 -8.845 11.289 1.00 83.44 121 LEU A N 1
ATOM 974 C CA . LEU A 1 121 ? -5.513 -7.999 12.450 1.00 83.44 121 LEU A CA 1
ATOM 975 C C . LEU A 1 121 ? -6.764 -8.437 13.236 1.00 83.44 121 LEU A C 1
ATOM 977 O O . LEU A 1 121 ? -7.245 -7.687 14.087 1.00 83.44 121 LEU A O 1
ATOM 981 N N . SER A 1 122 ? -7.263 -9.658 13.022 1.00 80.06 122 SER A N 1
ATOM 982 C CA . SER A 1 122 ? -8.513 -10.137 13.629 1.00 80.06 122 SER A CA 1
ATOM 983 C C . SER A 1 122 ? -8.503 -10.149 15.163 1.00 80.06 122 SER A C 1
ATOM 985 O O . SER A 1 122 ? -9.549 -9.936 15.766 1.00 80.06 122 SER A O 1
ATOM 987 N N . GLU A 1 123 ? -7.339 -10.296 15.808 1.00 82.44 123 GLU A N 1
ATOM 988 C CA . GLU A 1 123 ? -7.204 -10.236 17.277 1.00 82.44 123 GLU A CA 1
ATOM 989 C C . GLU A 1 123 ? -7.666 -8.900 17.883 1.00 82.44 123 GLU A C 1
ATOM 991 O O . GLU A 1 123 ? -8.099 -8.856 19.031 1.00 82.44 123 GLU A O 1
ATOM 996 N N . ARG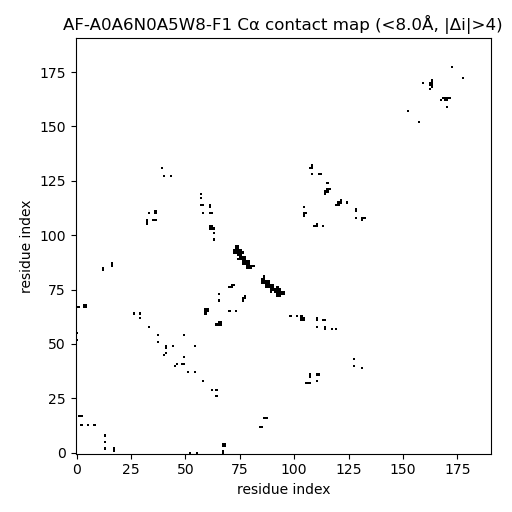 A 1 124 ? -7.583 -7.805 17.116 1.00 82.31 124 ARG A N 1
ATOM 997 C CA . ARG A 1 124 ? -8.003 -6.456 17.534 1.00 82.31 124 ARG A CA 1
A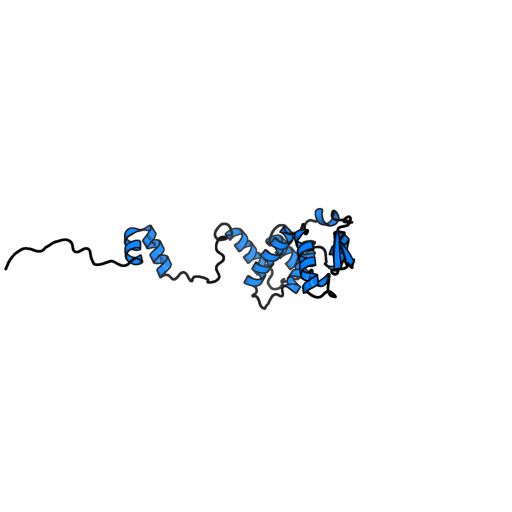TOM 998 C C . ARG A 1 124 ? -9.111 -5.890 16.647 1.00 82.31 124 ARG A C 1
ATOM 1000 O O . ARG A 1 124 ? -9.391 -4.696 16.705 1.00 82.31 124 ARG A O 1
ATOM 1007 N N . GLY A 1 125 ? -9.740 -6.733 15.827 1.00 83.88 125 GLY A N 1
ATOM 1008 C CA . GLY A 1 125 ? -10.628 -6.286 14.757 1.00 83.88 125 GLY A CA 1
ATOM 1009 C C . GLY A 1 125 ? -11.818 -5.465 15.239 1.00 83.88 125 GLY A C 1
ATOM 1010 O O . GLY A 1 125 ? -12.102 -4.420 14.664 1.00 83.88 125 GLY A O 1
ATOM 1011 N N . LEU A 1 126 ? -12.465 -5.888 16.330 1.00 84.69 126 LEU A N 1
ATOM 1012 C CA . LEU A 1 126 ? -13.624 -5.180 16.882 1.00 84.69 126 LEU A CA 1
ATOM 1013 C C . LEU A 1 126 ? -13.250 -3.771 17.372 1.00 84.69 126 LEU A C 1
ATOM 1015 O O . LEU A 1 126 ? -13.876 -2.796 16.973 1.00 84.69 126 LEU A O 1
ATOM 1019 N N . ALA A 1 127 ? -12.167 -3.662 18.148 1.00 87.69 127 ALA A N 1
ATOM 1020 C CA . ALA A 1 127 ? -11.684 -2.381 18.665 1.00 87.69 127 ALA A CA 1
ATOM 1021 C C . ALA A 1 127 ? -11.263 -1.421 17.539 1.00 87.69 127 ALA A C 1
ATOM 1023 O O . ALA A 1 127 ? -11.575 -0.235 17.588 1.00 87.69 127 ALA A O 1
ATOM 1024 N N . LEU A 1 128 ? -10.598 -1.937 16.498 1.00 88.00 128 LEU A N 1
ATOM 1025 C CA . LEU A 1 128 ? -10.192 -1.139 15.338 1.00 88.00 128 LEU A CA 1
ATOM 1026 C C . LEU A 1 128 ? -11.394 -0.642 14.531 1.00 88.00 128 LEU A C 1
ATOM 1028 O O . LEU A 1 128 ? -11.381 0.495 14.067 1.00 88.00 128 LEU A O 1
ATOM 1032 N N . MET A 1 129 ? -12.432 -1.467 14.363 1.00 90.69 129 MET A N 1
ATOM 1033 C CA . MET A 1 129 ? -13.655 -1.059 13.668 1.00 90.69 129 MET A CA 1
ATOM 1034 C C . MET A 1 129 ? -14.417 0.017 14.442 1.00 90.69 129 MET A C 1
ATOM 1036 O O . MET A 1 129 ? -14.872 0.985 13.833 1.00 90.69 129 MET A O 1
ATOM 1040 N N . ASP A 1 130 ? -14.526 -0.108 15.764 1.00 88.62 130 ASP A N 1
ATOM 1041 C CA . ASP A 1 130 ? -15.173 0.907 16.602 1.00 88.62 130 ASP A CA 1
ATOM 1042 C C . ASP A 1 130 ? -14.403 2.232 16.562 1.00 88.62 130 ASP A C 1
ATOM 1044 O O . ASP A 1 130 ? -14.992 3.293 16.337 1.00 88.62 130 ASP A O 1
ATOM 1048 N N . ALA A 1 131 ? -13.073 2.175 16.685 1.00 87.25 131 ALA A N 1
ATOM 1049 C CA . ALA A 1 131 ? -12.211 3.346 16.572 1.00 87.25 131 ALA A CA 1
ATOM 1050 C C . ALA A 1 131 ? -12.308 3.996 15.181 1.00 87.25 131 ALA A C 1
ATOM 1052 O O . ALA A 1 131 ? -12.457 5.213 15.086 1.00 87.25 131 ALA A O 1
ATOM 1053 N N . MET A 1 132 ? -12.316 3.211 14.098 1.00 88.56 132 MET A N 1
ATOM 1054 C CA . MET A 1 132 ? -12.424 3.739 12.734 1.00 88.56 132 MET A CA 1
ATOM 1055 C C . MET A 1 132 ? -13.772 4.422 12.488 1.00 88.56 132 MET A C 1
ATOM 1057 O O . MET A 1 132 ? -13.813 5.499 11.893 1.00 88.56 132 MET A O 1
ATOM 1061 N N . ASN A 1 133 ? -14.869 3.840 12.980 1.00 86.19 133 ASN A N 1
ATOM 1062 C CA . ASN A 1 133 ? -16.194 4.454 12.904 1.00 86.19 133 ASN A CA 1
ATOM 1063 C C . ASN A 1 133 ? -16.279 5.736 13.745 1.00 86.19 133 ASN A C 1
ATOM 1065 O O . ASN A 1 133 ? -16.852 6.725 13.292 1.00 86.19 133 ASN A O 1
ATOM 1069 N N . SER A 1 134 ? -15.678 5.747 14.939 1.00 83.38 134 SER A N 1
ATOM 1070 C CA . SER A 1 134 ? -15.592 6.939 15.792 1.00 83.38 134 SER A CA 1
ATOM 1071 C C . SER A 1 134 ? -14.817 8.065 15.111 1.00 83.38 134 SER A C 1
ATOM 1073 O O . SER A 1 134 ? -15.306 9.192 15.044 1.00 83.38 134 SER A O 1
ATOM 1075 N N . VAL A 1 135 ? -13.658 7.747 14.520 1.00 81.12 135 VAL A N 1
ATOM 1076 C CA . VAL A 1 135 ? -12.877 8.693 13.721 1.00 81.12 135 VAL A CA 1
ATOM 1077 C C . VAL A 1 135 ? -13.754 9.240 12.610 1.00 81.12 135 VAL A C 1
ATOM 1079 O O . VAL A 1 135 ? -13.966 10.444 12.591 1.00 81.12 135 VAL A O 1
ATOM 1082 N N . ASN A 1 136 ? -14.334 8.386 11.759 1.00 75.81 136 ASN A N 1
ATOM 1083 C CA . ASN A 1 136 ? -15.106 8.810 10.587 1.00 75.81 136 ASN A CA 1
ATOM 1084 C C . ASN A 1 136 ? -16.312 9.701 10.938 1.00 75.81 136 ASN A C 1
ATOM 1086 O O . ASN A 1 136 ? -16.583 10.674 10.238 1.00 75.81 136 ASN A O 1
ATOM 1090 N N . ASN A 1 137 ? -16.984 9.417 12.056 1.00 68.56 137 ASN A N 1
ATOM 1091 C CA . ASN A 1 137 ? -18.090 10.230 12.568 1.00 68.56 137 ASN A CA 1
ATOM 1092 C C . ASN A 1 137 ? -17.609 11.530 13.245 1.00 68.56 137 ASN A C 1
ATOM 1094 O O . ASN A 1 137 ? -18.320 12.532 13.227 1.00 68.56 137 ASN A O 1
ATOM 1098 N N . GLY A 1 138 ? -16.400 11.536 13.815 1.00 57.78 138 GLY A N 1
ATOM 1099 C CA . GLY A 1 138 ? -15.747 12.709 14.404 1.00 57.78 138 GLY A CA 1
ATOM 1100 C C . GLY A 1 138 ? -14.989 13.600 13.405 1.00 57.78 138 GLY A C 1
ATOM 1101 O O . GLY A 1 138 ? -14.683 14.748 13.727 1.00 57.78 138 GLY A O 1
ATOM 1102 N N . LEU A 1 139 ? -14.714 13.122 12.180 1.00 50.44 139 LEU A N 1
ATOM 1103 C CA . LEU A 1 139 ? -13.925 13.812 11.141 1.00 50.44 139 LEU A CA 1
ATOM 1104 C C . LEU A 1 139 ? -14.519 15.149 10.661 1.00 50.44 139 LEU A C 1
ATOM 1106 O O . LEU A 1 139 ? -13.819 15.890 9.971 1.00 50.44 139 LEU A O 1
ATOM 1110 N N . MET A 1 140 ? -15.751 15.512 11.036 1.00 45.22 140 MET A N 1
ATOM 1111 C CA . MET A 1 140 ? -16.272 16.859 10.763 1.00 45.22 140 MET A CA 1
ATOM 1112 C C . MET A 1 140 ? -15.640 17.954 11.646 1.00 45.22 140 MET A C 1
ATOM 1114 O O . MET A 1 140 ? -15.885 19.129 11.390 1.00 45.22 140 MET A O 1
ATOM 1118 N N . ALA A 1 141 ? -14.816 17.611 12.648 1.00 41.34 141 ALA A N 1
ATOM 1119 C CA . ALA A 1 141 ? -14.294 18.593 13.604 1.00 41.34 141 ALA A CA 1
ATOM 1120 C C . ALA A 1 141 ? -12.794 18.938 13.499 1.00 41.34 141 ALA A C 1
ATOM 1122 O O . ALA A 1 141 ? -12.415 19.998 13.985 1.00 41.34 141 ALA A O 1
ATOM 1123 N N . THR A 1 142 ? -11.910 18.124 12.906 1.00 40.91 142 THR A N 1
ATOM 1124 C CA . THR A 1 142 ? -10.463 18.296 13.212 1.00 40.91 142 THR A CA 1
ATOM 1125 C C . THR A 1 142 ? -9.485 17.738 12.171 1.00 40.91 142 THR A C 1
ATOM 1127 O O . THR A 1 142 ? -8.541 17.044 12.521 1.00 40.91 142 THR A O 1
ATOM 1130 N N . TRP A 1 143 ? -9.647 18.017 10.873 1.00 42.06 143 TRP A N 1
ATOM 1131 C CA . TRP A 1 143 ? -8.616 17.644 9.875 1.00 42.06 143 TRP A CA 1
ATOM 1132 C C . TRP A 1 143 ? -8.085 18.848 9.113 1.00 42.06 143 TRP A C 1
ATOM 1134 O O . TRP A 1 143 ? -8.076 18.920 7.890 1.00 42.06 143 TRP A O 1
ATOM 1144 N N . GLY A 1 144 ? -7.583 19.790 9.899 1.00 36.56 144 GLY A N 1
ATOM 1145 C CA . GLY A 1 144 ? -6.624 20.787 9.470 1.00 36.56 144 GLY A CA 1
ATOM 1146 C C . GLY A 1 144 ? -5.756 21.117 10.664 1.00 36.56 144 GLY A C 1
ATOM 1147 O O . GLY A 1 144 ? -6.071 22.068 11.351 1.00 36.56 144 GLY A O 1
ATOM 1148 N N . LEU A 1 145 ? -4.763 20.275 10.958 1.00 36.16 145 LEU A N 1
ATOM 1149 C CA . LEU A 1 145 ? -3.539 20.574 11.712 1.00 36.16 145 LEU A CA 1
ATOM 1150 C C . LEU A 1 145 ? -2.726 19.273 11.770 1.00 36.16 145 LEU A C 1
ATOM 1152 O O . LEU A 1 145 ? -2.949 18.392 12.595 1.00 36.16 145 LEU A O 1
ATOM 1156 N N . SER A 1 146 ? -1.778 19.150 10.846 1.00 43.47 146 SER A N 1
ATOM 1157 C CA . SER A 1 146 ? -0.610 18.301 11.056 1.00 43.47 146 SER A CA 1
ATOM 1158 C C . SER A 1 146 ? 0.096 18.831 12.305 1.00 43.47 146 SER A C 1
ATOM 1160 O O . SER A 1 146 ? 0.599 19.951 12.275 1.00 43.47 146 SER A O 1
ATOM 1162 N N . ALA A 1 147 ? 0.092 18.081 13.403 1.00 39.28 147 ALA A N 1
ATOM 1163 C CA . ALA A 1 147 ? 0.760 18.479 14.635 1.00 39.28 147 ALA A CA 1
ATOM 1164 C C . ALA A 1 147 ? 1.549 17.292 15.186 1.00 39.28 147 ALA A C 1
ATOM 1166 O O . ALA A 1 147 ? 1.060 16.473 15.964 1.00 39.28 147 ALA A O 1
ATOM 1167 N N . GLU A 1 148 ? 2.812 17.223 14.779 1.00 35.69 148 GLU A N 1
ATOM 1168 C CA . GLU A 1 148 ? 3.831 16.784 15.721 1.00 35.69 148 GLU A CA 1
ATOM 1169 C C . GLU A 1 148 ? 3.739 17.741 16.925 1.00 35.69 148 GLU A C 1
ATOM 1171 O O . GLU A 1 148 ? 3.625 18.949 16.728 1.00 35.69 148 GLU A O 1
ATOM 1176 N N . HIS A 1 149 ? 3.717 17.194 18.143 1.00 34.69 149 HIS A N 1
ATOM 1177 C CA . HIS A 1 149 ? 3.375 17.839 19.425 1.00 34.69 149 HIS A CA 1
ATOM 1178 C C . HIS A 1 149 ? 1.870 17.846 19.778 1.00 34.69 149 HIS A C 1
ATOM 1180 O O . HIS A 1 149 ? 1.139 18.769 19.414 1.00 34.69 149 HIS A O 1
ATOM 1186 N N . PRO A 1 150 ? 1.396 16.873 20.586 1.00 37.22 150 PRO A N 1
ATOM 1187 C CA . PRO A 1 150 ? 0.139 17.034 21.296 1.00 37.22 150 PRO A CA 1
ATOM 1188 C C . PRO A 1 150 ? 0.331 18.168 22.305 1.00 37.22 150 PRO A C 1
ATOM 1190 O O . PRO A 1 150 ? 1.056 18.019 23.289 1.00 37.22 150 PRO A O 1
ATOM 1193 N N . THR A 1 151 ? -0.279 19.328 22.055 1.00 37.97 151 THR A N 1
ATOM 1194 C CA . THR A 1 151 ? -0.388 20.340 23.107 1.00 37.97 151 THR A CA 1
ATOM 1195 C C . THR A 1 151 ? -1.359 19.793 24.142 1.00 37.97 151 THR A C 1
ATOM 1197 O O . THR A 1 151 ? -2.563 19.715 23.909 1.00 37.97 151 THR A O 1
ATOM 1200 N N . LEU A 1 152 ? -0.820 19.350 25.279 1.00 39.78 152 LEU A N 1
ATOM 1201 C CA . LEU A 1 152 ? -1.609 19.154 26.487 1.00 39.78 152 LEU A CA 1
ATOM 1202 C C . LEU A 1 152 ? -2.292 20.490 26.770 1.00 39.78 152 LEU A C 1
ATOM 1204 O O . LEU A 1 152 ? -1.636 21.473 27.112 1.00 39.78 152 LEU A O 1
ATOM 1208 N N . ILE A 1 153 ? -3.602 20.544 26.549 1.00 45.97 153 ILE A N 1
ATOM 1209 C CA . ILE A 1 153 ? -4.424 21.667 26.972 1.00 45.97 153 ILE A CA 1
ATOM 1210 C C . ILE A 1 153 ? -4.428 21.600 28.499 1.00 45.97 153 ILE A C 1
ATOM 1212 O O . ILE A 1 153 ? -5.139 20.800 29.102 1.00 45.97 153 ILE A O 1
ATOM 1216 N N . THR A 1 154 ? -3.547 22.374 29.123 1.00 54.44 154 THR A N 1
ATOM 1217 C CA . THR A 1 154 ? -3.541 22.564 30.569 1.00 54.44 154 THR A CA 1
ATOM 1218 C C . THR A 1 154 ? -4.800 23.322 30.979 1.00 54.44 154 THR A C 1
ATOM 1220 O O . THR A 1 154 ? -5.366 24.091 30.201 1.00 54.44 154 THR A O 1
ATOM 1223 N N . GLN A 1 155 ? -5.252 23.107 32.214 1.00 54.09 155 GLN A N 1
ATOM 1224 C CA . GLN A 1 155 ? -6.457 23.737 32.761 1.00 54.09 155 GLN A CA 1
ATOM 1225 C C . GLN A 1 155 ? -6.394 25.276 32.698 1.00 54.09 155 GLN A C 1
ATOM 1227 O O . GLN A 1 155 ? -7.411 25.925 32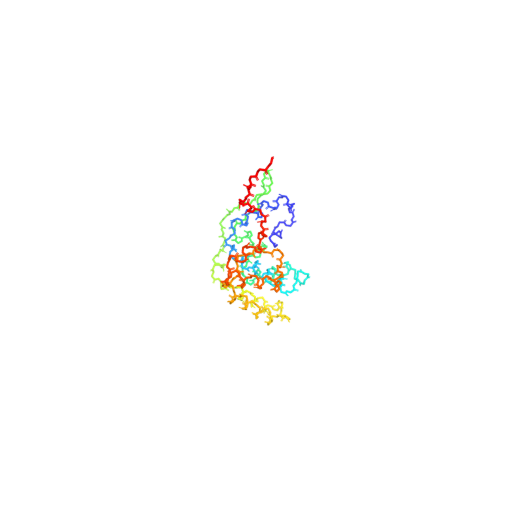.474 1.00 54.09 155 GLN A O 1
ATOM 1232 N N . GLU A 1 156 ? -5.189 25.845 32.780 1.00 57.97 156 GLU A N 1
ATOM 1233 C CA . GLU A 1 156 ? -4.933 27.277 32.581 1.00 57.97 156 GLU A CA 1
ATOM 1234 C C . GLU A 1 156 ? -5.341 27.757 31.185 1.00 57.97 156 GLU A C 1
ATOM 1236 O O . GLU A 1 156 ? -5.957 28.809 31.044 1.00 57.97 156 GLU A O 1
ATOM 1241 N N . LYS A 1 157 ? -5.082 26.956 30.144 1.00 59.22 157 LYS A N 1
ATOM 1242 C CA . LYS A 1 157 ? -5.420 27.313 28.763 1.00 59.22 157 LYS A CA 1
ATOM 1243 C C . LYS A 1 157 ? -6.932 27.293 28.520 1.00 59.22 157 LYS A C 1
ATOM 1245 O O . LYS A 1 157 ? -7.423 28.095 27.736 1.00 59.22 157 LYS A O 1
ATOM 1250 N N . ILE A 1 158 ? -7.663 26.415 29.212 1.00 66.81 158 ILE A N 1
ATOM 1251 C CA . ILE A 1 158 ? -9.136 26.376 29.180 1.00 66.81 158 ILE A CA 1
ATOM 1252 C C . ILE A 1 158 ? -9.700 27.607 29.894 1.00 66.81 158 ILE A C 1
ATOM 1254 O O . ILE A 1 158 ? -10.535 28.309 29.334 1.00 66.81 158 ILE A O 1
ATOM 1258 N N . SER A 1 159 ? -9.180 27.916 31.086 1.00 68.94 159 SER A N 1
ATOM 1259 C CA . SER A 1 159 ? -9.612 29.080 31.867 1.00 68.94 159 SER A CA 1
ATOM 1260 C C . SER A 1 159 ? -9.365 30.398 31.131 1.00 68.94 159 SER A C 1
ATOM 1262 O O . SER A 1 159 ? -10.189 31.304 31.192 1.00 68.94 159 SER A O 1
ATOM 1264 N N . TYR A 1 160 ? -8.250 30.500 30.408 1.00 67.38 160 TYR A N 1
ATOM 1265 C CA . TYR A 1 160 ? -7.938 31.679 29.610 1.00 67.38 160 TYR A CA 1
ATOM 1266 C C . TYR A 1 160 ? -8.828 31.794 28.362 1.00 67.38 160 TYR A C 1
ATOM 1268 O O . TYR A 1 160 ? -9.209 32.892 27.967 1.00 67.38 160 TYR A O 1
ATOM 1276 N N . MET A 1 161 ? -9.223 30.670 27.753 1.00 71.62 161 MET A N 1
ATOM 1277 C CA . MET A 1 161 ? -10.187 30.679 26.647 1.00 71.62 161 MET A CA 1
ATOM 1278 C C . MET A 1 161 ? -11.575 31.152 27.089 1.00 71.62 161 MET A C 1
ATOM 1280 O O . MET A 1 161 ? -12.192 31.940 26.372 1.00 71.62 161 MET A O 1
ATOM 1284 N N . ASP A 1 162 ? -12.032 30.748 28.277 1.00 73.62 162 ASP A N 1
ATOM 1285 C CA . ASP A 1 162 ? -13.258 31.297 28.867 1.00 73.62 162 ASP A CA 1
ATOM 1286 C C . ASP A 1 162 ? -13.118 32.801 29.163 1.00 73.62 162 ASP A C 1
ATOM 1288 O O . ASP A 1 162 ? -14.043 33.570 28.892 1.00 73.62 162 ASP A O 1
ATOM 1292 N N . LEU A 1 163 ? -11.946 33.246 29.637 1.00 70.12 163 LEU A N 1
ATOM 1293 C CA . LEU A 1 163 ? -11.665 34.663 29.887 1.00 70.12 163 LEU A CA 1
ATOM 1294 C C . LEU A 1 163 ? -11.717 35.506 28.604 1.00 70.12 163 LEU A C 1
ATOM 1296 O O . LEU A 1 163 ? -12.345 36.557 28.613 1.00 70.12 163 LEU A O 1
ATOM 1300 N N . ILE A 1 164 ? -11.142 35.042 27.487 1.00 74.12 164 ILE A N 1
ATOM 1301 C CA . ILE A 1 164 ? -11.204 35.754 26.194 1.00 74.12 164 ILE A CA 1
ATOM 1302 C C . ILE A 1 164 ? -12.656 35.972 25.750 1.00 74.12 164 ILE A C 1
ATOM 1304 O O . ILE A 1 164 ? -12.982 37.017 25.188 1.00 74.12 164 ILE A O 1
ATOM 1308 N N . HIS A 1 165 ? -13.525 34.985 25.970 1.00 71.25 165 HIS A N 1
ATOM 1309 C CA . HIS A 1 165 ? -14.927 35.081 25.574 1.00 71.25 165 HIS A CA 1
ATOM 1310 C C . HIS A 1 165 ? -15.755 35.972 26.503 1.00 71.25 165 HIS A C 1
ATOM 1312 O O . HIS A 1 165 ? -16.681 36.632 26.029 1.00 71.25 165 HIS A O 1
ATOM 1318 N N . ALA A 1 166 ? -15.439 35.985 27.798 1.00 75.94 166 ALA A N 1
ATOM 1319 C CA . ALA A 1 166 ? -16.143 36.792 28.786 1.00 75.94 166 ALA A CA 1
ATOM 1320 C C . ALA A 1 166 ? -15.682 38.260 28.790 1.00 75.94 166 ALA A C 1
ATOM 1322 O O . ALA A 1 166 ? -16.521 39.159 28.825 1.00 75.94 166 ALA A O 1
ATOM 1323 N N . ASP A 1 167 ? -14.371 38.500 28.732 1.00 75.56 167 ASP A N 1
ATOM 1324 C CA . ASP A 1 167 ? -13.760 39.829 28.738 1.00 75.56 167 ASP A CA 1
ATOM 1325 C C . ASP A 1 167 ? -12.467 39.857 27.887 1.00 75.56 167 ASP A C 1
ATOM 1327 O O . ASP A 1 167 ? -11.357 39.607 28.377 1.00 75.56 167 ASP A O 1
ATOM 1331 N N . PRO A 1 168 ? -12.591 40.191 26.589 1.00 71.38 168 PRO A N 1
ATOM 1332 C CA . PRO A 1 168 ? -11.461 40.217 25.664 1.00 71.38 168 PRO A CA 1
ATOM 1333 C C . PRO A 1 168 ? -10.375 41.240 26.034 1.00 71.38 168 PRO A C 1
ATOM 1335 O O . PRO A 1 168 ? -9.215 41.053 25.666 1.00 71.38 168 PRO A O 1
ATOM 1338 N N . LEU A 1 169 ? -10.735 42.332 26.723 1.00 68.75 169 LEU A N 1
ATOM 1339 C CA . LEU A 1 169 ? -9.798 43.405 27.077 1.00 68.75 169 LEU A CA 1
ATOM 1340 C C . LEU A 1 169 ? -8.919 42.991 28.254 1.00 68.75 169 LEU A C 1
ATOM 1342 O O . LEU A 1 169 ? -7.711 43.225 28.234 1.00 68.75 169 LEU A O 1
ATOM 1346 N N . GLN A 1 170 ? -9.508 42.322 29.243 1.00 72.94 170 GLN A N 1
ATOM 1347 C CA . GLN A 1 170 ? -8.752 41.783 30.366 1.00 72.94 170 GLN A CA 1
ATOM 1348 C C . GLN A 1 170 ? -7.811 40.655 29.927 1.00 72.94 170 GLN A C 1
ATOM 1350 O O . GLN A 1 170 ? -6.648 40.640 30.330 1.00 72.94 170 GLN A O 1
ATOM 1355 N N . ALA A 1 171 ? -8.267 39.773 29.030 1.00 73.94 171 ALA A N 1
ATOM 1356 C CA . ALA A 1 171 ? -7.406 38.749 28.446 1.00 73.94 171 ALA A CA 1
ATOM 1357 C C . ALA A 1 171 ? -6.206 39.368 27.706 1.00 73.94 171 ALA A C 1
ATOM 1359 O O . ALA A 1 171 ? -5.074 38.915 27.881 1.00 73.94 171 ALA A O 1
ATOM 1360 N N . ALA A 1 172 ? -6.424 40.430 26.920 1.00 65.81 172 ALA A N 1
ATOM 1361 C CA . ALA A 1 172 ? -5.343 41.128 26.223 1.00 65.81 172 ALA A CA 1
ATOM 1362 C C . ALA A 1 172 ? -4.319 41.746 27.196 1.00 65.81 172 ALA A C 1
ATOM 1364 O O . ALA A 1 172 ? -3.119 41.613 26.964 1.00 65.81 172 ALA A O 1
ATOM 1365 N N . ASN A 1 173 ? -4.768 42.345 28.304 1.00 70.38 173 ASN A N 1
ATOM 1366 C CA . ASN A 1 173 ? -3.867 42.880 29.333 1.00 70.38 173 ASN A CA 1
ATOM 1367 C C . ASN A 1 173 ? -2.999 41.793 29.987 1.00 70.38 173 ASN A C 1
ATOM 1369 O O . ASN A 1 173 ? -1.810 42.014 30.202 1.00 70.38 173 ASN A O 1
ATOM 1373 N N . GLU A 1 174 ? -3.548 40.603 30.249 1.00 68.88 174 GLU A N 1
ATOM 1374 C CA . GLU A 1 174 ? -2.758 39.474 30.764 1.00 68.88 174 GLU A CA 1
ATOM 1375 C C . GLU A 1 174 ? -1.751 38.931 29.738 1.00 68.88 174 GLU A C 1
ATOM 1377 O O . GLU A 1 174 ? -0.680 38.459 30.119 1.00 68.88 174 GLU A O 1
ATOM 1382 N N . LEU A 1 175 ? -2.072 39.001 28.439 1.00 64.75 175 LEU A N 1
ATOM 1383 C CA . LEU A 1 175 ? -1.206 38.481 27.376 1.00 64.75 175 LEU A CA 1
ATOM 1384 C C . LEU A 1 175 ? 0.011 39.369 27.120 1.00 64.75 175 LEU A C 1
ATOM 1386 O O . LEU A 1 175 ? 1.095 38.861 26.833 1.00 64.75 175 LEU A O 1
ATOM 1390 N N . PHE A 1 176 ? -0.191 40.685 27.162 1.00 66.31 176 PHE A N 1
ATOM 1391 C CA . PHE A 1 176 ? 0.839 41.657 26.807 1.00 66.31 176 PHE A CA 1
ATOM 1392 C C . PHE A 1 176 ? 1.569 42.235 28.023 1.00 66.31 176 PHE A C 1
ATOM 1394 O O . PHE A 1 176 ? 2.648 42.793 27.845 1.00 66.31 176 PHE A O 1
ATOM 1401 N N . GLY A 1 177 ? 1.056 42.012 29.241 1.00 52.69 177 GLY A N 1
ATOM 1402 C CA . GLY A 1 177 ? 1.581 42.618 30.460 1.00 52.69 177 GLY A CA 1
ATOM 1403 C C . GLY A 1 177 ? 1.284 44.118 30.492 1.00 52.69 177 GLY A C 1
ATOM 1404 O O . GLY A 1 177 ? 1.355 44.805 29.478 1.00 52.69 177 GLY A O 1
ATOM 1405 N N . GLU A 1 178 ? 0.910 44.647 31.653 1.00 50.16 178 GLU A N 1
ATOM 1406 C CA . GLU A 1 178 ? 0.743 46.092 31.828 1.00 50.16 178 GLU A CA 1
ATOM 1407 C C . GLU A 1 178 ? 2.082 46.801 31.562 1.00 50.16 178 GLU A C 1
ATOM 1409 O O . GLU A 1 178 ? 3.018 46.622 32.336 1.00 50.16 178 GLU A O 1
ATOM 1414 N N . ASP A 1 179 ? 2.180 47.604 30.496 1.00 46.56 179 ASP A N 1
ATOM 1415 C CA . ASP A 1 179 ? 3.213 48.637 30.336 1.00 46.56 179 ASP A CA 1
ATOM 1416 C C . ASP A 1 179 ? 2.931 49.758 31.358 1.00 46.56 179 ASP A C 1
ATOM 1418 O O . ASP A 1 179 ? 1.986 50.535 31.168 1.00 46.56 179 ASP A O 1
ATOM 1422 N N . PRO A 1 180 ? 3.707 49.901 32.449 1.00 52.00 180 PRO A N 1
ATOM 1423 C CA . PRO A 1 180 ? 3.489 50.953 33.421 1.00 52.00 180 PRO A CA 1
ATOM 1424 C C . PRO A 1 180 ? 4.360 52.153 33.049 1.00 52.00 180 PRO A C 1
ATOM 1426 O O . PRO A 1 180 ? 5.336 52.427 33.731 1.00 52.00 180 PRO A O 1
ATOM 1429 N N . ASP A 1 181 ? 4.037 52.862 31.967 1.00 46.09 181 ASP A N 1
ATOM 1430 C CA . ASP A 1 181 ? 4.587 54.207 31.745 1.00 46.09 181 ASP A CA 1
ATOM 1431 C C . ASP A 1 181 ? 3.694 55.045 30.821 1.00 46.09 181 ASP A C 1
ATOM 1433 O O . ASP A 1 181 ? 3.983 55.345 29.664 1.00 46.09 181 ASP A O 1
ATOM 1437 N N . GLY A 1 182 ? 2.562 55.450 31.392 1.00 43.41 182 GLY A N 1
ATOM 1438 C CA . GLY A 1 182 ? 1.722 56.543 30.914 1.00 43.41 182 GLY A CA 1
ATOM 1439 C C . GLY A 1 182 ? 1.672 57.676 31.939 1.00 43.41 182 GLY A C 1
ATOM 1440 O O . GLY A 1 182 ? 0.585 58.102 32.318 1.00 43.41 182 GLY A O 1
ATOM 1441 N N . ASN A 1 183 ? 2.824 58.132 32.446 1.00 37.12 183 ASN A N 1
ATOM 1442 C CA . ASN A 1 183 ? 2.896 59.309 33.315 1.00 37.12 183 ASN A CA 1
ATOM 1443 C C . ASN A 1 183 ? 2.801 60.593 32.472 1.00 37.12 183 ASN A C 1
ATOM 1445 O O . ASN A 1 183 ? 3.808 61.153 32.038 1.00 37.12 183 ASN A O 1
ATOM 1449 N N . LEU A 1 184 ? 1.570 61.042 32.225 1.00 39.81 184 LEU A N 1
ATOM 1450 C CA . LEU A 1 184 ? 1.269 62.408 31.808 1.00 39.81 184 LEU A CA 1
ATOM 1451 C C . LEU A 1 184 ? 0.926 63.251 33.046 1.00 39.81 184 LEU A C 1
ATOM 1453 O O . LEU A 1 184 ? -0.002 62.941 33.790 1.00 39.81 184 LEU A O 1
ATOM 1457 N N . ASP A 1 185 ? 1.671 64.352 33.165 1.00 41.06 185 ASP A N 1
ATOM 1458 C CA . ASP A 1 185 ? 1.419 65.569 33.943 1.00 41.06 185 ASP A CA 1
ATOM 1459 C C . ASP A 1 185 ? 1.685 65.564 35.460 1.00 41.06 185 ASP A C 1
ATOM 1461 O O . ASP A 1 185 ? 0.856 65.134 36.263 1.00 41.06 185 ASP A O 1
ATOM 1465 N N . ARG A 1 186 ? 2.775 66.250 35.861 1.00 37.91 186 ARG A N 1
ATOM 1466 C CA . ARG A 1 186 ? 2.734 67.505 36.659 1.00 37.91 186 ARG A CA 1
ATOM 1467 C C . ARG A 1 186 ? 4.130 67.940 37.132 1.00 37.91 186 ARG A C 1
ATOM 1469 O O . ARG A 1 186 ? 4.610 67.469 38.156 1.00 37.91 186 ARG A O 1
ATOM 1476 N N . GLU A 1 187 ? 4.711 68.944 36.476 1.00 43.31 187 GLU A N 1
ATOM 1477 C CA . GLU A 1 187 ? 5.621 69.876 37.159 1.00 43.31 187 GLU A CA 1
ATOM 1478 C C . GLU A 1 187 ? 4.850 71.147 37.547 1.00 43.31 187 GLU A C 1
ATOM 1480 O O . GLU A 1 187 ? 4.426 71.904 36.669 1.00 43.31 187 GLU A O 1
ATOM 1485 N N . PRO A 1 188 ? 4.663 71.427 38.847 1.00 44.78 188 PRO A N 1
ATOM 1486 C CA . PRO A 1 188 ? 4.417 72.768 39.336 1.00 44.78 188 PRO A CA 1
ATOM 1487 C C . PRO A 1 188 ? 5.715 73.368 39.904 1.00 44.78 188 PRO A C 1
ATOM 1489 O O . PRO A 1 188 ? 6.235 72.902 40.907 1.00 44.78 188 PRO A O 1
ATOM 1492 N N . GLY A 1 189 ? 6.194 74.422 39.242 1.00 40.47 189 GLY A N 1
ATOM 1493 C CA . GLY A 1 189 ? 6.874 75.606 39.783 1.00 40.47 189 GLY A CA 1
ATOM 1494 C C . GLY A 1 189 ? 7.871 75.528 40.957 1.00 40.47 189 GLY A C 1
ATOM 1495 O O . GLY A 1 189 ? 7.505 75.232 42.087 1.00 40.47 189 GLY A O 1
ATOM 1496 N N . MET A 1 190 ? 9.026 76.153 40.686 1.00 38.31 190 MET A N 1
ATOM 1497 C CA . MET A 1 190 ? 9.713 77.149 41.532 1.00 38.31 190 MET A CA 1
ATOM 1498 C C . MET A 1 190 ? 10.634 76.626 42.650 1.00 38.31 190 MET A C 1
ATOM 1500 O O . MET A 1 190 ? 10.170 76.274 43.727 1.00 38.31 190 MET A O 1
ATOM 1504 N N . PHE A 1 191 ? 11.950 76.714 42.412 1.00 38.12 191 PHE A N 1
ATOM 1505 C CA . PHE A 1 191 ? 12.879 77.627 43.102 1.00 38.12 191 PHE A CA 1
ATOM 1506 C C . PHE A 1 191 ? 14.115 77.889 42.233 1.00 38.12 191 PHE A C 1
ATOM 1508 O O . PHE A 1 191 ? 14.565 76.941 41.554 1.00 38.12 191 PHE A O 1
#

pLDDT: mean 73.64, std 15.92, range [34.69, 92.06]

Solvent-accessible surface area (backbone atoms only — not comparable to full-atom values): 11905 Å² total; per-residue (Å²): 118,64,64,70,62,45,76,89,46,58,63,87,63,39,50,61,55,51,50,54,52,58,73,70,48,87,55,57,68,59,53,51,47,52,52,51,44,48,52,53,52,30,69,76,69,32,73,91,76,52,54,69,66,64,51,48,68,53,47,32,64,60,56,65,47,73,54,44,94,48,36,42,60,39,58,16,44,42,86,40,87,46,98,93,43,76,43,78,45,76,57,74,53,76,56,61,64,75,70,70,74,60,94,47,60,88,48,61,67,50,43,52,49,52,37,33,76,72,61,48,67,49,95,51,36,68,63,51,51,54,50,50,50,50,48,65,71,50,55,87,74,74,85,84,74,94,60,90,69,84,76,78,80,46,72,67,58,54,55,48,54,54,36,40,74,75,40,53,67,62,41,48,44,71,72,70,50,83,80,92,79,80,88,77,87,84,88,82,82,89,135

Sequence (191 aa):
YYMRLLPDLPQRIASPLLTLLWNRDTFRNKWALIAKVYSFVRDEIGKSNISLSRFLDASCPAMNIVHPTHYLFVFGWILQPGEDGPTLVQGQPISMDHFRGEIVPTTEVDLLRALLDTGYLSERGLALMDAMNSVNNGLMATWGLSAEHPTLITQEKISYMDLIHADPLQAANELFGEDPDGNLDREPGMF

Nearest PDB structures (foldseek):
  8acc-assembly1_A  TM=1.420E-01  e=1.329E+00  Sweet potato mild mottle virus

InterPro domains:
  IPR006856 Mating-type protein MAT alpha 1, HMG-box [PF04769] (1-140)
  IPR006856 Mating-type protein MAT alpha 1, HMG-box [PS51325] (1-42)

Secondary structure (DSSP, 8-state):
-GGGG-TTS-HHHHHHHHHHHHHH-S-HHHHHHHHHHHHHHHHHH-TTT--HHHHHHHHHHHTTPPPHHHHHHHTTEEEEEETTEEEEEE---S-SHHHHSS----SHHHHHHHHHHTTTTGGGHHHHHHHHHHHHHHTTS--S---SS-----HHHHHHHHHHHH-HHHHHHHHH---------------

Mean predicted aligned error: 16.03 Å

Radius of gyration: 28.73 Å; Cα contacts (8 Å, |Δi|>4): 130; chains: 1; bounding box: 40×91×69 Å